Protein AF-A0A950AHF3-F1 (afdb_monomer_lite)

Structure (mmCIF, N/CA/C/O backbone):
data_AF-A0A950AHF3-F1
#
_entry.id   AF-A0A950AHF3-F1
#
loop_
_atom_site.group_PDB
_atom_site.id
_atom_site.type_symbol
_atom_site.label_atom_id
_atom_site.label_alt_id
_atom_site.label_comp_id
_atom_site.label_asym_id
_atom_site.label_entity_id
_atom_site.label_seq_id
_atom_site.pdbx_PDB_ins_code
_atom_site.Cartn_x
_atom_site.Cartn_y
_atom_site.Cartn_z
_atom_site.occupancy
_atom_site.B_iso_or_equiv
_atom_site.auth_seq_id
_atom_site.auth_comp_id
_atom_site.auth_asym_id
_atom_site.auth_atom_id
_atom_site.pdbx_PDB_model_num
ATOM 1 N N . MET A 1 1 ? 13.640 23.493 -21.625 1.00 51.91 1 MET A N 1
ATOM 2 C CA . MET A 1 1 ? 12.820 23.311 -20.401 1.00 51.91 1 MET A CA 1
ATOM 3 C C . MET A 1 1 ? 13.607 23.831 -19.207 1.00 51.91 1 MET A C 1
ATOM 5 O O . MET A 1 1 ? 14.770 23.481 -19.079 1.00 51.91 1 MET A O 1
ATOM 9 N N . ASN A 1 2 ? 13.018 24.712 -18.395 1.00 70.06 2 ASN A N 1
ATOM 10 C CA . ASN A 1 2 ? 13.701 25.372 -17.277 1.00 70.06 2 ASN A CA 1
ATOM 11 C C . ASN A 1 2 ? 13.871 24.390 -16.095 1.00 70.06 2 ASN A C 1
ATOM 13 O O . ASN A 1 2 ? 12.894 23.778 -15.665 1.00 70.06 2 ASN A O 1
ATOM 17 N N . SER A 1 3 ? 15.096 24.229 -15.580 1.00 74.00 3 SER A N 1
ATOM 18 C CA . SER A 1 3 ? 15.448 23.273 -14.507 1.00 74.00 3 SER A CA 1
ATOM 19 C C . SER A 1 3 ? 14.615 23.477 -13.232 1.00 74.00 3 SER A C 1
ATOM 21 O O . SER A 1 3 ? 14.229 22.518 -12.565 1.00 74.00 3 SER A O 1
ATOM 23 N N . GLN A 1 4 ? 14.234 24.724 -12.943 1.00 72.25 4 GLN A N 1
ATOM 24 C CA . GLN A 1 4 ? 13.364 25.052 -11.812 1.00 72.25 4 GLN A CA 1
ATOM 25 C C . GLN A 1 4 ? 11.935 24.517 -11.988 1.00 72.25 4 GLN A C 1
ATOM 27 O O . GLN A 1 4 ? 11.356 23.978 -11.051 1.00 72.25 4 GLN A O 1
ATOM 32 N N . SER A 1 5 ? 11.376 24.582 -13.201 1.00 73.31 5 SER A N 1
ATOM 33 C CA . SER A 1 5 ? 10.033 24.060 -13.490 1.00 73.31 5 SER A CA 1
ATOM 34 C C . SER A 1 5 ? 9.951 22.540 -13.317 1.00 73.31 5 SER A C 1
ATOM 36 O O . SER A 1 5 ? 8.931 22.032 -12.857 1.00 73.31 5 SER A O 1
ATOM 38 N N . LEU A 1 6 ? 11.031 21.814 -13.634 1.00 76.06 6 LEU A N 1
ATOM 39 C CA . LEU A 1 6 ? 11.118 20.367 -13.407 1.00 76.06 6 LEU A CA 1
ATOM 40 C C . LEU A 1 6 ? 11.146 20.029 -11.912 1.00 76.06 6 LEU A C 1
ATOM 42 O O . LEU A 1 6 ? 10.383 19.167 -11.479 1.00 76.06 6 LEU A O 1
ATOM 46 N N . LYS A 1 7 ? 11.937 20.762 -11.117 1.00 71.81 7 LYS A N 1
ATOM 47 C CA . LYS A 1 7 ? 11.992 20.593 -9.656 1.00 71.81 7 LYS A CA 1
ATOM 48 C C . LYS A 1 7 ? 10.647 20.867 -8.985 1.00 71.81 7 LYS A C 1
ATOM 50 O O . LYS A 1 7 ? 10.231 20.100 -8.121 1.00 71.81 7 LYS A O 1
ATOM 55 N N . TYR A 1 8 ? 9.923 21.906 -9.407 1.00 75.06 8 TYR A N 1
ATOM 56 C CA . TYR A 1 8 ? 8.577 22.171 -8.888 1.00 75.06 8 TYR A CA 1
ATOM 57 C C . TYR A 1 8 ? 7.580 21.065 -9.259 1.00 75.06 8 TYR A C 1
ATOM 59 O O . TYR A 1 8 ? 6.799 20.635 -8.413 1.00 75.06 8 TYR A O 1
ATOM 67 N N . ALA A 1 9 ? 7.637 20.548 -10.490 1.00 73.62 9 ALA A N 1
ATOM 68 C CA . ALA A 1 9 ? 6.789 19.435 -10.914 1.00 73.62 9 ALA A CA 1
ATOM 69 C C . ALA A 1 9 ? 7.119 18.120 -10.181 1.00 73.62 9 ALA A C 1
ATOM 71 O O . ALA A 1 9 ? 6.230 17.312 -9.919 1.00 73.62 9 ALA A O 1
ATOM 72 N N . GLU A 1 10 ? 8.388 17.866 -9.853 1.00 66.94 10 GLU A N 1
ATOM 73 C CA . GLU A 1 10 ? 8.799 16.762 -8.972 1.00 66.94 10 GLU A CA 1
ATOM 74 C C . GLU A 1 10 ? 8.261 16.939 -7.557 1.00 66.94 10 GLU A C 1
ATOM 76 O O . GLU A 1 10 ? 7.626 16.027 -7.030 1.00 66.94 10 GLU A O 1
ATOM 81 N N . TYR A 1 11 ? 8.444 18.125 -6.980 1.00 71.12 11 TYR A N 1
ATOM 82 C CA . TYR A 1 11 ? 7.962 18.444 -5.644 1.00 71.12 11 TYR A CA 1
ATOM 83 C C . TYR A 1 11 ? 6.445 18.236 -5.525 1.00 71.12 11 TYR A C 1
ATOM 85 O O . TYR A 1 11 ? 5.998 17.489 -4.658 1.00 71.12 11 TYR A O 1
ATOM 93 N N . TRP A 1 12 ? 5.649 18.788 -6.447 1.00 63.78 12 TRP A N 1
ATOM 94 C CA . TRP A 1 12 ? 4.192 18.609 -6.434 1.00 63.78 12 TRP A CA 1
ATOM 95 C C . TRP A 1 12 ? 3.761 17.154 -6.609 1.00 63.78 12 TRP A C 1
ATOM 97 O O . TRP A 1 12 ? 2.830 16.710 -5.937 1.00 63.78 12 TRP A O 1
ATOM 107 N N . ARG A 1 13 ? 4.436 16.387 -7.476 1.00 68.56 13 ARG A N 1
ATOM 108 C CA . ARG A 1 13 ? 4.157 14.951 -7.632 1.00 68.56 13 ARG A CA 1
ATOM 109 C C . ARG A 1 13 ? 4.410 14.187 -6.337 1.00 68.56 13 ARG A C 1
ATOM 111 O O . ARG A 1 13 ? 3.581 13.360 -5.965 1.00 68.56 13 ARG A O 1
ATOM 118 N N . ASN A 1 14 ? 5.505 14.488 -5.646 1.00 68.31 14 ASN A N 1
ATOM 119 C CA . ASN A 1 14 ? 5.825 13.858 -4.369 1.00 68.31 14 ASN A CA 1
ATOM 120 C C . ASN A 1 14 ? 4.798 14.233 -3.296 1.00 68.31 14 ASN A C 1
ATOM 122 O O . ASN A 1 14 ? 4.245 13.335 -2.670 1.00 68.31 14 ASN A O 1
ATOM 126 N N . SER A 1 15 ? 4.434 15.513 -3.172 1.00 61.06 15 SER A N 1
ATOM 127 C CA . SER A 1 15 ? 3.403 15.958 -2.223 1.00 61.06 15 SER A CA 1
ATOM 128 C C . SER A 1 15 ? 2.034 15.318 -2.481 1.00 61.06 15 SER A C 1
ATOM 130 O O . SER A 1 15 ? 1.352 14.914 -1.539 1.00 61.06 15 SER A O 1
ATOM 132 N N . LEU A 1 16 ? 1.628 15.171 -3.748 1.00 62.16 16 LEU A N 1
ATOM 133 C CA . LEU A 1 16 ? 0.394 14.463 -4.110 1.00 62.16 16 LEU A CA 1
ATOM 134 C C . LEU A 1 16 ? 0.469 12.973 -3.765 1.00 62.16 16 LEU A C 1
ATOM 136 O O . LEU A 1 16 ? -0.495 12.414 -3.241 1.00 62.16 16 LEU A O 1
ATOM 140 N N . ALA A 1 17 ? 1.606 12.329 -4.035 1.00 65.56 17 ALA A N 1
ATOM 141 C CA . ALA A 1 17 ? 1.819 10.933 -3.676 1.00 65.56 17 ALA A CA 1
ATOM 142 C C . ALA A 1 17 ? 1.781 10.736 -2.153 1.00 65.56 17 ALA A C 1
ATOM 144 O O . ALA A 1 17 ? 1.138 9.802 -1.684 1.00 65.56 17 ALA A O 1
ATOM 145 N N . ASP A 1 18 ? 2.406 11.629 -1.385 1.00 71.06 18 ASP A N 1
ATOM 146 C CA . ASP A 1 18 ? 2.410 11.596 0.080 1.00 71.06 18 ASP A CA 1
ATOM 147 C C . ASP A 1 18 ? 1.002 11.798 0.655 1.00 71.06 18 ASP A C 1
ATOM 149 O O . ASP A 1 18 ? 0.570 11.044 1.527 1.00 71.06 18 ASP A O 1
ATOM 153 N N . SER A 1 19 ? 0.229 12.740 0.104 1.00 75.31 19 SER A N 1
ATOM 154 C CA . SER A 1 19 ? -1.177 12.928 0.481 1.00 75.31 19 SER A CA 1
ATOM 155 C C . SER A 1 19 ? -2.020 11.681 0.190 1.00 75.31 19 SER A C 1
ATOM 157 O O . SER A 1 19 ? -2.819 11.252 1.024 1.00 75.31 19 SER A O 1
ATOM 159 N N . ALA A 1 20 ? -1.808 11.041 -0.964 1.00 79.06 20 ALA A N 1
ATOM 160 C CA . ALA A 1 20 ? -2.525 9.827 -1.331 1.00 79.06 20 ALA A CA 1
ATOM 161 C C . ALA A 1 20 ? -2.147 8.617 -0.457 1.00 79.06 20 ALA A C 1
ATOM 163 O O . ALA A 1 20 ? -2.997 7.755 -0.231 1.00 79.06 20 ALA A O 1
ATOM 164 N N . LEU A 1 21 ? -0.910 8.538 0.041 1.00 84.19 21 LEU A N 1
ATOM 165 C CA . LEU A 1 21 ? -0.471 7.502 0.983 1.00 84.19 21 LEU A CA 1
ATOM 166 C C . LEU A 1 21 ? -1.154 7.632 2.354 1.00 84.19 21 LEU A C 1
ATOM 168 O O . LEU A 1 21 ? -1.431 6.621 2.993 1.00 84.19 21 LEU A O 1
ATOM 172 N N . GLY A 1 22 ? -1.475 8.856 2.781 1.00 85.31 22 GLY A N 1
ATOM 173 C CA . GLY A 1 22 ? -2.137 9.121 4.061 1.00 85.31 22 GLY A CA 1
ATOM 174 C C . GLY A 1 22 ? -3.635 8.799 4.107 1.00 85.31 22 GLY A C 1
ATOM 175 O O . GLY A 1 22 ? -4.200 8.822 5.198 1.00 85.31 22 GLY A O 1
ATOM 176 N N . LYS A 1 23 ? -4.263 8.502 2.959 1.00 89.75 23 LYS A N 1
ATOM 177 C CA . LYS A 1 23 ? -5.710 8.269 2.823 1.00 89.75 23 LYS A CA 1
ATOM 178 C C . LYS A 1 23 ? -6.061 6.779 2.792 1.00 89.75 23 LYS A C 1
ATOM 180 O O . LYS A 1 23 ? -5.663 6.058 1.870 1.00 89.75 23 LYS A O 1
ATOM 185 N N . GLY A 1 24 ? -6.883 6.360 3.747 1.00 90.31 24 GLY A N 1
ATOM 186 C CA . GLY A 1 24 ? -7.356 4.996 3.963 1.00 90.31 24 GLY A CA 1
ATOM 187 C C . GLY A 1 24 ? -8.859 4.840 3.762 1.00 90.31 24 GLY A C 1
ATOM 188 O O . GLY A 1 24 ? -9.326 3.722 3.542 1.00 90.31 24 GLY A O 1
ATOM 189 N N . LEU A 1 25 ? -9.625 5.933 3.773 1.00 90.75 25 LEU A N 1
ATOM 190 C CA . LEU A 1 25 ? -11.072 5.911 3.552 1.00 90.75 25 LEU A CA 1
ATOM 191 C C . LEU A 1 25 ? -11.437 6.235 2.102 1.00 90.75 25 LEU A C 1
ATOM 193 O O . LEU A 1 25 ? -11.061 7.278 1.568 1.00 90.75 25 LEU A O 1
ATOM 197 N N . PHE A 1 26 ? -12.226 5.367 1.461 1.00 88.38 26 PHE A N 1
ATOM 198 C CA . PHE A 1 26 ? -12.583 5.510 0.047 1.00 88.38 26 PHE A CA 1
ATOM 199 C C . PHE A 1 26 ? -14.087 5.401 -0.212 1.00 88.38 26 PHE A C 1
ATOM 201 O O . PHE A 1 26 ? -14.820 4.630 0.420 1.00 88.38 26 PHE A O 1
ATOM 208 N N . ARG A 1 27 ? -14.552 6.154 -1.215 1.00 84.50 27 ARG A N 1
ATOM 209 C CA . ARG A 1 27 ? -15.868 5.964 -1.839 1.00 84.50 27 ARG A CA 1
ATOM 210 C C . ARG A 1 27 ? -15.754 4.945 -2.977 1.00 84.50 27 ARG A C 1
ATOM 212 O O . ARG A 1 27 ? -14.673 4.721 -3.508 1.00 84.50 27 ARG A O 1
ATOM 219 N N . ARG A 1 28 ? -16.876 4.342 -3.398 1.00 79.94 28 ARG A N 1
ATOM 220 C CA . ARG A 1 28 ? -16.877 3.368 -4.514 1.00 79.94 28 ARG A CA 1
ATOM 221 C C . ARG A 1 28 ? -16.258 3.955 -5.788 1.00 79.94 28 ARG A C 1
ATOM 223 O O . ARG A 1 28 ? -15.306 3.369 -6.300 1.00 79.94 28 ARG A O 1
ATOM 230 N N . GLN A 1 29 ? -16.706 5.150 -6.172 1.00 81.44 29 GLN A N 1
ATOM 231 C CA . GLN A 1 29 ? -16.205 5.913 -7.321 1.00 81.44 29 GLN A CA 1
ATOM 232 C C . GLN A 1 29 ? -14.685 6.154 -7.294 1.00 81.44 29 GLN A C 1
ATOM 234 O O . GLN A 1 29 ? -14.056 6.192 -8.344 1.00 81.44 29 GLN A O 1
ATOM 239 N N . ASP A 1 30 ? -14.076 6.249 -6.104 1.00 80.69 30 ASP A N 1
ATOM 240 C CA . ASP A 1 30 ? -12.632 6.480 -5.963 1.00 80.69 30 ASP A CA 1
ATOM 241 C C . ASP A 1 30 ? -11.813 5.229 -6.350 1.00 80.69 30 ASP A C 1
ATOM 243 O O . ASP A 1 30 ? -10.604 5.316 -6.543 1.00 80.69 30 ASP A O 1
ATOM 247 N N . THR A 1 31 ? -12.451 4.051 -6.431 1.00 80.19 31 THR A N 1
ATOM 248 C CA . THR A 1 31 ? -11.765 2.751 -6.567 1.00 80.19 31 THR A CA 1
ATOM 249 C C . THR A 1 31 ? -12.057 2.007 -7.864 1.00 80.19 31 THR A C 1
ATOM 251 O O . THR A 1 31 ? -11.301 1.107 -8.212 1.00 80.19 31 THR A O 1
ATOM 254 N N . GLU A 1 32 ? -13.129 2.339 -8.585 1.00 76.50 32 GLU A N 1
ATOM 255 C CA . GLU A 1 32 ? -13.643 1.511 -9.690 1.00 76.50 32 GLU A CA 1
ATOM 256 C C . GLU A 1 32 ? -12.613 1.253 -10.794 1.00 76.50 32 GLU A C 1
ATOM 258 O O . GLU A 1 32 ? -12.436 0.112 -11.209 1.00 76.50 32 GLU A O 1
ATOM 263 N N . ARG A 1 33 ? -11.864 2.283 -11.201 1.00 75.62 33 ARG A N 1
ATOM 264 C CA . ARG A 1 33 ? -10.837 2.175 -12.254 1.00 75.62 33 ARG A CA 1
ATOM 265 C C . ARG A 1 33 ? -9.494 1.620 -11.769 1.00 75.62 33 ARG A C 1
ATOM 267 O O . ARG A 1 33 ? -8.612 1.365 -12.581 1.00 75.62 33 ARG A O 1
ATOM 274 N N . LEU A 1 34 ? -9.324 1.461 -10.456 1.00 78.50 34 LEU A N 1
ATOM 275 C CA . LEU A 1 34 ? -8.049 1.105 -9.820 1.00 78.50 34 LEU A CA 1
ATOM 276 C C . LEU A 1 34 ? -8.035 -0.328 -9.271 1.00 78.50 34 LEU A C 1
ATOM 278 O O . LEU A 1 34 ? -7.005 -0.795 -8.786 1.00 78.50 34 LEU A O 1
ATOM 282 N N . ARG A 1 35 ? -9.168 -1.036 -9.333 1.00 86.06 35 ARG A N 1
ATOM 283 C CA . ARG A 1 35 ? -9.264 -2.427 -8.884 1.00 86.06 35 ARG A CA 1
ATOM 284 C C . ARG A 1 35 ? -8.486 -3.342 -9.815 1.00 86.06 35 ARG A C 1
ATOM 286 O O . ARG A 1 35 ? -8.637 -3.285 -11.034 1.00 86.06 35 ARG A O 1
ATOM 293 N N . ARG A 1 36 ? -7.695 -4.225 -9.212 1.00 90.38 36 ARG A N 1
ATOM 294 C CA . ARG A 1 36 ? -6.995 -5.308 -9.900 1.00 90.38 36 ARG A CA 1
ATOM 295 C C . ARG A 1 36 ? -7.495 -6.660 -9.392 1.00 90.38 36 ARG A C 1
ATOM 297 O O . ARG A 1 36 ? -7.911 -6.740 -8.232 1.00 90.38 36 ARG A O 1
ATOM 304 N N . PRO A 1 37 ? -7.453 -7.712 -10.226 1.00 90.06 37 PRO A N 1
ATOM 305 C CA . PRO A 1 37 ? -7.665 -9.080 -9.772 1.00 90.06 37 PRO A CA 1
ATOM 306 C C . PRO A 1 37 ? -6.749 -9.431 -8.595 1.00 90.06 37 PRO A C 1
ATOM 308 O O . PRO A 1 37 ? -5.578 -9.046 -8.567 1.00 90.06 37 PRO A O 1
ATOM 311 N N . LEU A 1 38 ? -7.272 -10.202 -7.639 1.00 87.69 38 LEU A N 1
ATOM 312 C CA . LEU A 1 38 ? -6.511 -10.634 -6.464 1.00 87.69 38 LEU A CA 1
ATOM 313 C C . LEU A 1 38 ? -5.253 -11.421 -6.853 1.00 87.69 38 LEU A C 1
ATOM 315 O O . LEU A 1 38 ? -4.231 -11.314 -6.183 1.00 87.69 38 LEU A O 1
ATOM 319 N N . GLU A 1 39 ? -5.306 -12.179 -7.944 1.00 91.56 39 GLU A N 1
ATOM 320 C CA . GLU A 1 39 ? -4.184 -12.971 -8.456 1.00 91.56 39 GLU A CA 1
ATOM 321 C C . GLU A 1 39 ? -2.984 -12.102 -8.855 1.00 91.56 39 GLU A C 1
ATOM 323 O O . GLU A 1 39 ? -1.845 -12.452 -8.545 1.00 91.56 39 GLU A O 1
ATOM 328 N N . GLU A 1 40 ? -3.224 -10.939 -9.472 1.00 93.25 40 GLU A N 1
ATOM 329 C CA . GLU A 1 40 ? -2.164 -9.993 -9.847 1.00 93.25 40 GLU A CA 1
ATOM 330 C C . GLU A 1 40 ? -1.461 -9.437 -8.608 1.00 93.25 40 GLU A C 1
ATOM 332 O O . GLU A 1 40 ? -0.232 -9.397 -8.540 1.00 93.25 40 GLU A O 1
ATOM 337 N N . LEU A 1 41 ? -2.241 -9.077 -7.585 1.00 90.56 41 LEU A N 1
ATOM 338 C CA . LEU A 1 41 ? -1.716 -8.611 -6.299 1.00 90.56 41 LEU A CA 1
ATOM 339 C C . LEU A 1 41 ? -1.069 -9.744 -5.492 1.00 90.56 41 LEU A C 1
ATOM 341 O O . LEU A 1 41 ? -0.125 -9.515 -4.746 1.00 90.56 41 LEU A O 1
ATOM 345 N N . THR A 1 42 ? -1.531 -10.981 -5.649 1.00 91.38 42 THR A N 1
ATOM 346 C CA . THR A 1 42 ? -0.946 -12.163 -4.999 1.00 91.38 42 THR A CA 1
ATOM 347 C C . THR A 1 42 ? 0.434 -12.462 -5.571 1.00 91.38 42 THR A C 1
ATOM 349 O O . THR A 1 42 ? 1.351 -12.756 -4.811 1.00 91.38 42 THR A O 1
ATOM 352 N N . ARG A 1 43 ? 0.596 -12.334 -6.892 1.00 91.88 43 ARG A N 1
ATOM 353 C CA . ARG A 1 43 ? 1.857 -12.591 -7.606 1.00 91.88 43 ARG A CA 1
ATOM 354 C C . ARG A 1 43 ? 2.786 -11.378 -7.680 1.00 91.88 43 ARG A C 1
ATOM 356 O O . ARG A 1 43 ? 3.939 -11.532 -8.059 1.00 91.88 43 ARG A O 1
ATOM 363 N N . GLY A 1 44 ? 2.289 -10.178 -7.382 1.00 92.06 44 GLY A N 1
ATOM 364 C CA . GLY A 1 44 ? 3.059 -8.942 -7.532 1.00 92.06 44 GLY A CA 1
ATOM 365 C C . GLY A 1 44 ? 3.326 -8.594 -8.989 1.00 92.06 44 GLY A C 1
ATOM 366 O O . GLY A 1 44 ? 4.345 -7.978 -9.298 1.00 92.06 44 GLY A O 1
ATOM 367 N N . ARG A 1 45 ? 2.437 -9.022 -9.890 1.00 93.38 45 ARG A N 1
ATOM 368 C CA . ARG A 1 45 ? 2.583 -8.838 -11.331 1.00 93.38 45 ARG A CA 1
ATOM 369 C C . ARG A 1 45 ? 1.252 -8.455 -11.959 1.00 93.38 45 ARG A C 1
ATOM 371 O O . ARG A 1 45 ? 0.284 -9.204 -11.867 1.00 93.38 45 ARG A O 1
ATOM 378 N N . LEU A 1 46 ? 1.224 -7.294 -12.601 1.00 94.06 46 LEU A N 1
ATOM 379 C CA . LEU A 1 46 ? 0.052 -6.750 -13.280 1.00 94.06 46 LEU A CA 1
ATOM 380 C C . LEU A 1 46 ? -0.104 -7.349 -14.682 1.00 94.06 46 LEU A C 1
ATOM 382 O O . LEU A 1 46 ? 0.882 -7.697 -15.334 1.00 94.06 46 LEU A O 1
ATOM 386 N N . ALA A 1 47 ? -1.345 -7.437 -15.164 1.00 94.69 47 ALA A N 1
ATOM 387 C CA . ALA A 1 47 ? -1.615 -7.882 -16.529 1.00 94.69 47 ALA A CA 1
ATOM 388 C C . ALA A 1 47 ? -1.035 -6.907 -17.566 1.00 94.69 47 ALA A C 1
ATOM 390 O O . ALA A 1 47 ? -1.156 -5.687 -17.424 1.00 94.69 47 ALA A O 1
ATOM 391 N N . GLN A 1 48 ? -0.479 -7.445 -18.657 1.00 93.94 48 GLN A N 1
ATOM 392 C CA . GLN A 1 48 ? 0.201 -6.640 -19.676 1.00 93.94 48 GLN A CA 1
ATOM 393 C C . GLN A 1 48 ? -0.713 -5.583 -20.314 1.00 93.94 48 GLN A C 1
ATOM 395 O O . GLN A 1 48 ? -0.255 -4.490 -20.619 1.00 93.94 48 GLN A O 1
ATOM 400 N N . SER A 1 49 ? -2.012 -5.861 -20.460 1.00 93.50 49 SER A N 1
ATOM 401 C CA . SER A 1 49 ? -2.986 -4.884 -20.968 1.00 93.50 49 SER A CA 1
ATOM 402 C C . SER A 1 49 ? -3.067 -3.625 -20.099 1.00 93.50 49 SER A C 1
ATOM 404 O O . SER A 1 49 ? -3.131 -2.519 -20.624 1.00 93.50 49 SER A O 1
ATOM 406 N N . PHE A 1 50 ? -3.005 -3.776 -18.774 1.00 93.31 50 PHE A N 1
ATOM 407 C CA . PHE A 1 50 ? -2.989 -2.649 -17.844 1.00 93.31 50 PHE A CA 1
ATOM 408 C C . PHE A 1 50 ? -1.639 -1.932 -17.854 1.00 93.31 50 PHE A C 1
ATOM 410 O O . PHE A 1 50 ? -1.590 -0.706 -17.872 1.00 93.31 50 PHE A O 1
ATOM 417 N N . VAL A 1 51 ? -0.543 -2.697 -17.888 1.00 93.81 51 VAL A N 1
ATOM 418 C CA . VAL A 1 51 ? 0.817 -2.148 -17.960 1.00 93.81 51 VAL A CA 1
ATOM 419 C C . VAL A 1 51 ? 0.986 -1.304 -19.220 1.00 93.81 51 VAL A C 1
ATOM 421 O O . VAL A 1 51 ? 1.473 -0.185 -19.132 1.00 93.81 51 VAL A O 1
ATOM 424 N N . ASN A 1 52 ? 0.507 -1.770 -20.372 1.00 93.69 52 ASN A N 1
ATOM 425 C CA . ASN A 1 52 ? 0.570 -1.009 -21.619 1.00 93.69 52 ASN A CA 1
ATOM 426 C C . ASN A 1 52 ? -0.095 0.370 -21.480 1.00 93.69 52 ASN A C 1
ATOM 428 O O . ASN A 1 52 ? 0.510 1.359 -21.878 1.00 93.69 52 ASN A O 1
ATOM 432 N N . GLY A 1 53 ? -1.260 0.455 -20.826 1.00 92.94 53 GLY A N 1
ATOM 433 C CA . GLY A 1 53 ? -1.922 1.735 -20.545 1.00 92.94 53 GLY A CA 1
ATOM 434 C C . GLY A 1 53 ? -1.140 2.647 -19.588 1.00 92.94 53 GLY A C 1
ATOM 435 O O . GLY A 1 53 ? -1.179 3.864 -19.722 1.00 92.94 53 GLY A O 1
ATOM 436 N N . LEU A 1 54 ? -0.363 2.092 -18.649 1.00 91.12 54 LEU A N 1
ATOM 437 C CA . LEU A 1 54 ? 0.521 2.897 -17.791 1.00 91.12 54 LEU A CA 1
ATOM 438 C C . LEU A 1 54 ? 1.696 3.530 -18.563 1.00 91.12 54 LEU A C 1
ATOM 440 O O . LEU A 1 54 ? 2.219 4.568 -18.146 1.00 91.12 54 LEU A O 1
ATOM 444 N N . PHE A 1 55 ? 2.126 2.898 -19.660 1.00 93.56 55 PHE A N 1
ATOM 445 C CA . PHE A 1 55 ? 3.297 3.290 -20.450 1.00 93.56 55 PHE A CA 1
ATOM 446 C C . PHE A 1 55 ? 2.962 3.921 -21.813 1.00 93.56 55 PHE A C 1
ATOM 448 O O . PHE A 1 55 ? 3.898 4.291 -22.521 1.00 93.56 55 PHE A O 1
ATOM 455 N N . GLU A 1 56 ? 1.682 4.061 -22.172 1.00 92.50 56 GLU A N 1
ATOM 456 C CA . GLU A 1 56 ? 1.208 4.470 -23.507 1.00 92.50 56 GLU A CA 1
ATOM 457 C C . GLU A 1 56 ? 1.878 5.760 -24.015 1.00 92.50 56 GLU A C 1
ATOM 459 O O . GLU A 1 56 ? 2.471 5.763 -25.091 1.00 92.50 56 GLU A O 1
ATOM 464 N N . ASP A 1 57 ? 1.937 6.798 -23.176 1.00 91.62 57 ASP A N 1
ATOM 465 C CA . ASP A 1 57 ? 2.561 8.092 -23.502 1.00 91.62 57 ASP A CA 1
ATOM 466 C C . ASP A 1 57 ? 3.954 8.278 -22.872 1.00 91.62 57 ASP A C 1
ATOM 468 O O . ASP A 1 57 ? 4.395 9.401 -22.596 1.00 91.62 57 ASP A O 1
ATOM 472 N N . LYS A 1 58 ? 4.651 7.184 -22.536 1.00 89.62 58 LYS A N 1
ATOM 473 C CA . LYS A 1 58 ? 5.953 7.239 -21.849 1.00 89.62 58 LYS A CA 1
ATOM 474 C C . LYS A 1 58 ? 7.112 6.883 -22.786 1.00 89.62 58 LYS A C 1
ATOM 476 O O . LYS A 1 58 ? 7.013 5.919 -23.548 1.00 89.62 58 LYS A O 1
ATOM 481 N N . PRO A 1 59 ? 8.264 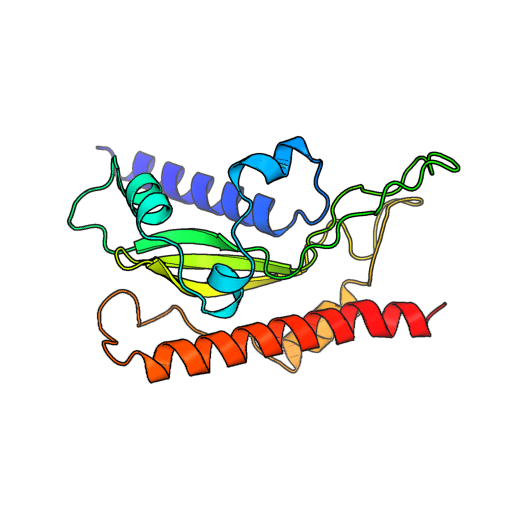7.582 -22.688 1.00 89.44 59 PRO A N 1
ATOM 482 C CA . PRO A 1 59 ? 9.455 7.241 -23.462 1.00 89.44 59 PRO A CA 1
ATOM 483 C C . PRO A 1 59 ? 9.854 5.772 -23.294 1.00 89.44 59 PRO A C 1
ATOM 485 O O . PRO A 1 59 ? 9.755 5.215 -22.198 1.00 89.44 59 PRO A O 1
ATOM 488 N N . LYS A 1 60 ? 10.368 5.149 -24.362 1.00 86.56 60 LYS A N 1
ATOM 489 C CA . LYS A 1 60 ? 10.874 3.763 -24.317 1.00 86.56 60 LYS A CA 1
ATOM 490 C C . LYS A 1 60 ? 12.009 3.571 -23.304 1.00 86.56 60 LYS A C 1
ATOM 492 O O . LYS A 1 60 ? 12.116 2.493 -22.736 1.00 86.56 60 LYS A O 1
ATOM 497 N N . SER A 1 61 ? 12.785 4.624 -23.045 1.00 85.75 61 SER A N 1
ATOM 498 C CA . SER A 1 61 ? 13.835 4.667 -22.020 1.00 85.75 61 SER A CA 1
ATOM 499 C C . SER A 1 61 ? 13.308 4.684 -20.581 1.00 85.75 61 SER A C 1
ATOM 501 O O . SER A 1 61 ? 14.077 4.487 -19.648 1.00 85.75 61 SER A O 1
ATOM 503 N N . LEU A 1 62 ? 12.009 4.923 -20.364 1.00 84.75 62 LEU A N 1
ATOM 504 C CA . LEU A 1 62 ? 11.411 4.809 -19.039 1.00 84.75 62 LEU A CA 1
ATOM 505 C C . LEU A 1 62 ? 11.087 3.336 -18.759 1.00 84.75 62 LEU A C 1
ATOM 507 O O . LEU A 1 62 ? 10.165 2.768 -19.354 1.00 84.75 62 LEU A O 1
ATOM 511 N N . HIS A 1 63 ? 11.851 2.727 -17.852 1.00 86.81 63 HIS A N 1
ATOM 512 C CA . HIS A 1 63 ? 11.751 1.301 -17.516 1.00 86.81 63 HIS A CA 1
ATOM 513 C C . HIS A 1 63 ? 10.719 0.994 -16.427 1.00 86.81 63 HIS A C 1
ATOM 515 O O . HIS A 1 63 ? 10.210 -0.127 -16.361 1.00 86.81 63 HIS A O 1
ATOM 521 N N . SER A 1 64 ? 10.371 1.988 -15.607 1.00 89.50 64 SER A N 1
ATOM 522 C CA . SER A 1 64 ? 9.391 1.846 -14.536 1.00 89.50 64 SER A CA 1
ATOM 523 C C . SER A 1 64 ? 8.541 3.102 -14.342 1.00 89.50 64 SER A C 1
ATOM 525 O O . SER A 1 64 ? 8.943 4.217 -14.677 1.00 89.50 64 SER A O 1
ATOM 527 N N . VAL A 1 65 ? 7.344 2.920 -13.790 1.00 89.94 65 VAL A N 1
ATOM 528 C CA . VAL A 1 65 ? 6.450 4.004 -13.368 1.00 89.94 65 VAL A CA 1
ATOM 529 C C . VAL A 1 65 ? 6.090 3.837 -11.901 1.00 89.94 65 VAL A C 1
ATOM 531 O O . VAL A 1 65 ? 5.915 2.722 -11.416 1.00 89.94 65 VAL A O 1
ATOM 534 N N . GLN A 1 66 ? 5.974 4.946 -11.179 1.00 89.50 66 GLN A N 1
ATOM 535 C CA . GLN A 1 66 ? 5.567 4.919 -9.780 1.00 89.50 66 GLN A CA 1
ATOM 536 C C . GLN A 1 66 ? 4.043 4.784 -9.662 1.00 89.50 66 GLN A C 1
ATOM 538 O O . GLN A 1 66 ? 3.294 5.463 -10.363 1.00 89.50 66 GLN A O 1
ATOM 543 N N . VAL A 1 67 ? 3.593 3.937 -8.741 1.00 90.31 67 VAL A N 1
ATOM 544 C CA . VAL A 1 67 ? 2.184 3.698 -8.413 1.00 90.31 67 VAL A CA 1
ATOM 545 C C . VAL A 1 67 ? 1.985 3.644 -6.897 1.00 90.31 67 VAL A C 1
ATOM 547 O O . VAL A 1 67 ? 2.946 3.525 -6.133 1.00 90.31 67 VAL A O 1
ATOM 550 N N . ILE A 1 68 ? 0.726 3.685 -6.458 1.00 91.31 68 ILE A N 1
ATOM 551 C CA . ILE A 1 68 ? 0.347 3.365 -5.078 1.00 91.31 68 ILE A CA 1
ATOM 552 C C . ILE A 1 68 ? -0.480 2.083 -5.082 1.00 91.31 68 ILE A C 1
ATOM 554 O O . ILE A 1 68 ? -1.569 2.034 -5.654 1.00 91.31 68 ILE A O 1
ATOM 558 N N . VAL A 1 69 ? 0.027 1.061 -4.404 1.00 91.38 69 VAL A N 1
ATOM 559 C CA . VAL A 1 69 ? -0.622 -0.232 -4.192 1.00 91.38 69 VAL A CA 1
ATOM 560 C C . VAL A 1 69 ? -1.312 -0.231 -2.834 1.00 91.38 69 VAL A C 1
ATOM 562 O O . VAL A 1 69 ? -0.756 0.237 -1.844 1.00 91.38 69 VAL A O 1
ATOM 565 N N . ARG A 1 70 ? -2.529 -0.772 -2.778 1.00 92.38 70 ARG A N 1
ATOM 566 C CA . ARG A 1 70 ? -3.287 -0.981 -1.538 1.00 92.38 70 ARG A CA 1
ATOM 567 C C . ARG A 1 70 ? -3.552 -2.476 -1.377 1.00 92.38 70 ARG A C 1
ATOM 569 O O . ARG A 1 70 ? -4.539 -2.964 -1.923 1.00 92.38 70 ARG A O 1
ATOM 576 N N . PRO A 1 71 ? -2.654 -3.225 -0.711 1.00 89.50 71 PRO A N 1
ATOM 577 C CA . PRO A 1 71 ? -2.691 -4.689 -0.710 1.00 89.50 71 PRO A CA 1
ATOM 578 C C . PRO A 1 71 ? -3.830 -5.268 0.137 1.00 89.50 71 PRO A C 1
ATOM 580 O O . PRO A 1 71 ? -4.208 -6.423 -0.049 1.00 89.50 71 PRO A O 1
ATOM 583 N N . LYS A 1 72 ? -4.378 -4.484 1.071 1.00 89.06 72 LYS A N 1
ATOM 584 C CA . LYS A 1 72 ? -5.485 -4.883 1.941 1.00 89.06 72 LYS A CA 1
ATOM 585 C C . LYS A 1 72 ? -6.605 -3.865 1.803 1.00 89.06 72 LYS A C 1
ATOM 587 O O . LYS A 1 72 ? -6.428 -2.693 2.127 1.00 89.06 72 LYS A O 1
ATOM 592 N N . VAL A 1 73 ? -7.744 -4.326 1.297 1.00 89.38 73 VAL A N 1
ATOM 593 C CA . VAL A 1 73 ? -8.945 -3.515 1.100 1.00 89.38 73 VAL A CA 1
ATOM 594 C C . VAL A 1 73 ? -10.122 -4.261 1.709 1.00 89.38 73 VAL A C 1
ATOM 596 O O . VAL A 1 73 ? -10.431 -5.375 1.294 1.00 89.38 73 VAL A O 1
ATOM 599 N N . ALA A 1 74 ? -10.780 -3.641 2.680 1.00 86.56 74 ALA A N 1
ATOM 600 C CA . ALA A 1 74 ? -12.037 -4.110 3.235 1.00 86.56 74 ALA A CA 1
ATOM 601 C C . ALA A 1 74 ? -13.185 -3.328 2.594 1.00 86.56 74 ALA A C 1
ATOM 603 O O . ALA A 1 74 ? -13.173 -2.095 2.546 1.00 86.56 74 ALA A O 1
ATOM 604 N N . VAL A 1 75 ? -14.188 -4.047 2.095 1.00 85.69 75 VAL A N 1
ATOM 605 C CA . VAL A 1 75 ? -15.416 -3.458 1.555 1.00 85.69 75 VAL A CA 1
ATOM 606 C C . VAL A 1 75 ? -16.558 -3.869 2.461 1.00 85.69 75 VAL A C 1
ATOM 608 O O . VAL A 1 75 ? -16.748 -5.054 2.724 1.00 85.69 75 VAL A O 1
ATOM 611 N N . ARG A 1 76 ? -17.334 -2.895 2.929 1.00 79.62 76 ARG A N 1
ATOM 612 C CA . ARG A 1 76 ? -18.512 -3.185 3.741 1.00 79.62 76 ARG A CA 1
ATOM 613 C C . ARG A 1 76 ? -19.558 -3.901 2.885 1.00 79.62 76 ARG A C 1
ATOM 615 O O . ARG A 1 76 ? -20.001 -3.349 1.871 1.00 79.62 76 ARG A O 1
ATOM 622 N N . ALA A 1 77 ? -19.970 -5.092 3.314 1.00 70.75 77 ALA A N 1
ATOM 623 C CA . ALA A 1 77 ? -21.157 -5.748 2.785 1.00 70.75 77 ALA A CA 1
ATOM 624 C C . ALA A 1 77 ? -22.374 -4.870 3.111 1.00 70.75 77 ALA A C 1
ATOM 626 O O . ALA A 1 77 ? -22.572 -4.459 4.253 1.00 70.75 77 ALA A O 1
ATOM 627 N N . VAL A 1 78 ? -23.139 -4.488 2.091 1.00 62.75 78 VAL A N 1
ATOM 628 C CA . VAL A 1 78 ? -24.393 -3.760 2.293 1.00 62.75 78 VAL A CA 1
ATOM 629 C C . VAL A 1 78 ? -25.475 -4.821 2.376 1.00 62.75 78 VAL A C 1
ATOM 631 O O . VAL A 1 78 ? -26.005 -5.226 1.348 1.00 62.75 78 VAL A O 1
ATOM 634 N N . GLU A 1 79 ? -25.755 -5.316 3.576 1.00 55.03 79 GLU A N 1
ATOM 635 C CA . GLU A 1 79 ? -26.969 -6.097 3.794 1.00 55.03 79 GLU A CA 1
ATOM 636 C C . GLU A 1 79 ? -28.145 -5.125 3.932 1.00 55.03 79 GLU A C 1
ATOM 638 O O . GLU A 1 79 ? -28.014 -4.051 4.519 1.00 55.03 79 GLU A O 1
ATOM 643 N N . HIS A 1 80 ? -29.283 -5.462 3.324 1.00 52.81 80 HIS A N 1
ATOM 644 C CA . HIS A 1 80 ? -30.463 -4.601 3.154 1.00 52.81 80 HIS A CA 1
ATOM 645 C C . HIS A 1 80 ? -31.150 -4.146 4.462 1.00 52.81 80 HIS A C 1
ATOM 647 O O . HIS A 1 80 ? -32.199 -3.506 4.408 1.00 52.81 80 HIS A O 1
ATOM 653 N N . ALA A 1 81 ? -30.576 -4.430 5.630 1.00 44.34 81 ALA A N 1
ATOM 654 C CA . ALA A 1 81 ? -31.101 -4.044 6.929 1.00 44.34 81 ALA A CA 1
ATOM 655 C C . ALA A 1 81 ? -30.244 -2.924 7.540 1.00 44.34 81 ALA A C 1
ATOM 657 O O . ALA A 1 81 ? -29.068 -3.110 7.831 1.00 44.34 81 ALA A O 1
ATOM 658 N N . ALA A 1 82 ? -30.867 -1.759 7.735 1.00 48.81 82 ALA A N 1
ATOM 659 C CA . ALA A 1 82 ? -30.327 -0.567 8.390 1.00 48.81 82 ALA A CA 1
ATOM 660 C C . ALA A 1 82 ? -29.043 0.015 7.764 1.00 48.81 82 ALA A C 1
ATOM 662 O O . ALA A 1 82 ? -27.912 -0.398 8.011 1.00 48.81 82 ALA A O 1
ATOM 663 N N . GLN A 1 83 ? -29.219 1.090 6.996 1.00 49.75 83 GLN A N 1
ATOM 664 C CA . GLN A 1 83 ? -28.124 1.955 6.578 1.00 49.75 83 GLN A CA 1
ATOM 665 C C . GLN A 1 83 ? -27.457 2.564 7.822 1.00 49.75 83 GLN A C 1
ATOM 667 O O . GLN A 1 83 ? -27.920 3.568 8.354 1.00 49.75 83 GLN A O 1
ATOM 672 N N . VAL A 1 84 ? -26.366 1.955 8.299 1.00 55.44 84 VAL A N 1
ATOM 673 C CA . VAL A 1 84 ? -25.551 2.529 9.378 1.00 55.44 84 VAL A CA 1
ATOM 674 C C . VAL A 1 84 ? -24.861 3.775 8.826 1.00 55.44 84 VAL A C 1
ATOM 676 O O . VAL A 1 84 ? -23.901 3.697 8.045 1.00 55.44 84 VAL A O 1
ATOM 679 N N . TYR A 1 85 ? -25.415 4.936 9.169 1.00 56.94 85 TYR A N 1
ATOM 680 C CA . TYR A 1 85 ? -24.859 6.242 8.841 1.00 56.94 85 TYR A CA 1
ATOM 681 C C . TYR A 1 85 ? -23.499 6.417 9.535 1.00 56.94 85 TYR A C 1
ATOM 683 O O . TYR A 1 85 ? -23.316 6.005 10.675 1.00 56.94 85 TYR A O 1
ATOM 691 N N . GLY A 1 86 ? -22.526 6.998 8.828 1.00 63.12 86 GLY A N 1
ATOM 692 C CA . GLY A 1 86 ? -21.216 7.365 9.391 1.00 63.12 86 GLY A CA 1
ATOM 693 C C . GLY A 1 86 ? -20.074 6.358 9.199 1.00 63.12 86 GLY A C 1
ATOM 694 O O . GLY A 1 86 ? -18.919 6.762 9.256 1.00 63.12 86 GLY A O 1
ATOM 695 N N . LEU A 1 87 ? -20.339 5.082 8.889 1.00 72.50 87 LEU A N 1
ATOM 696 C CA . LEU A 1 87 ? -19.261 4.113 8.630 1.00 72.50 87 LEU A CA 1
ATOM 697 C C . LEU A 1 87 ? -18.774 4.155 7.164 1.00 72.50 87 LEU A C 1
ATOM 699 O O . LEU A 1 87 ? -19.607 4.217 6.247 1.00 72.50 87 LEU A O 1
ATOM 703 N N . PRO A 1 88 ? -17.454 4.063 6.907 1.00 77.31 88 PRO A N 1
ATOM 704 C CA . PRO A 1 88 ? -16.908 4.066 5.553 1.00 77.31 88 PRO A CA 1
ATOM 705 C C . PRO A 1 88 ? -17.315 2.813 4.763 1.00 77.31 88 PRO A C 1
ATOM 707 O O . PRO A 1 88 ? -17.490 1.724 5.309 1.00 77.31 88 PRO A O 1
ATOM 710 N N . LYS A 1 89 ? -17.483 2.970 3.443 1.00 83.62 89 LYS A N 1
ATOM 711 C CA . LYS A 1 89 ? -17.861 1.866 2.537 1.00 83.62 89 LYS A CA 1
ATOM 712 C C . LYS A 1 89 ? -16.664 1.011 2.129 1.00 83.62 89 LYS A C 1
ATOM 714 O O . LYS A 1 89 ? -16.826 -0.185 1.898 1.00 83.62 89 LYS A O 1
ATOM 719 N N . ILE A 1 90 ? -15.501 1.637 1.979 1.00 89.38 90 ILE A N 1
ATOM 720 C CA . ILE A 1 90 ? -14.250 0.987 1.602 1.00 89.38 90 ILE A CA 1
ATOM 721 C C . ILE A 1 90 ? -13.155 1.538 2.505 1.00 89.38 90 ILE A C 1
ATOM 723 O O . ILE A 1 90 ? -13.026 2.756 2.650 1.00 89.38 90 ILE A O 1
ATOM 727 N N . ILE A 1 91 ? -12.377 0.633 3.084 1.00 90.62 91 ILE A N 1
ATOM 728 C CA . ILE A 1 91 ? -11.211 0.944 3.902 1.00 90.62 91 ILE A CA 1
ATOM 729 C C . ILE A 1 91 ? -10.016 0.254 3.252 1.00 90.62 91 ILE A C 1
ATOM 731 O O . ILE A 1 91 ? -10.076 -0.934 2.943 1.00 90.62 91 ILE A O 1
ATOM 735 N N . ALA A 1 92 ? -8.933 0.988 3.044 1.00 92.38 92 ALA A N 1
ATOM 736 C CA . ALA A 1 92 ? -7.672 0.463 2.548 1.00 92.38 92 ALA A CA 1
ATOM 737 C C . ALA A 1 92 ? -6.545 0.903 3.490 1.00 92.38 92 ALA A C 1
ATOM 739 O O . ALA A 1 92 ? -5.930 1.944 3.255 1.00 92.38 92 ALA A O 1
ATOM 740 N N . PRO A 1 93 ? -6.306 0.150 4.579 1.00 91.81 93 PRO A N 1
ATOM 741 C CA . PRO A 1 93 ? -5.433 0.603 5.653 1.00 91.81 93 PRO A CA 1
ATOM 742 C C . PRO A 1 93 ? -3.978 0.762 5.250 1.00 91.81 93 PRO A C 1
ATOM 744 O O . PRO A 1 93 ? -3.310 1.686 5.691 1.00 91.81 93 PRO A O 1
ATOM 747 N N . VAL A 1 94 ? -3.492 -0.160 4.423 1.00 91.88 94 VAL A N 1
ATOM 748 C CA . VAL A 1 94 ? -2.102 -0.197 3.986 1.00 91.88 94 VAL A CA 1
ATOM 749 C C . VAL A 1 94 ? -2.013 0.478 2.626 1.00 91.88 94 VAL A C 1
ATOM 751 O O . VAL A 1 94 ? -2.715 0.084 1.689 1.00 91.88 94 VAL A O 1
ATOM 754 N N . ALA A 1 95 ? -1.116 1.449 2.504 1.00 91.69 95 ALA A N 1
ATOM 755 C CA . ALA A 1 95 ? -0.766 2.073 1.241 1.00 91.69 95 ALA A CA 1
ATOM 756 C C . ALA A 1 95 ? 0.738 1.946 1.010 1.00 91.69 95 ALA A C 1
ATOM 758 O O . ALA A 1 95 ? 1.554 2.246 1.878 1.00 91.69 95 ALA A O 1
ATOM 759 N N . THR A 1 96 ? 1.110 1.509 -0.186 1.00 89.88 96 THR A N 1
ATOM 760 C CA . THR A 1 96 ? 2.501 1.287 -0.555 1.00 89.88 96 THR A CA 1
ATOM 761 C C . THR A 1 96 ? 2.813 2.013 -1.845 1.00 89.88 96 THR A C 1
ATOM 763 O O . THR A 1 96 ? 2.256 1.695 -2.893 1.00 89.88 96 THR A O 1
ATOM 766 N N . ARG A 1 97 ? 3.746 2.958 -1.797 1.00 90.19 97 ARG A N 1
ATOM 767 C CA . ARG A 1 97 ? 4.418 3.444 -2.999 1.00 90.19 97 ARG A CA 1
ATOM 768 C C . ARG A 1 97 ? 5.224 2.289 -3.578 1.00 90.19 97 ARG A C 1
ATOM 770 O O . ARG A 1 97 ? 5.962 1.628 -2.849 1.00 90.19 97 ARG A O 1
ATOM 777 N N . ALA A 1 98 ? 5.072 2.046 -4.869 1.00 89.50 98 ALA A N 1
ATOM 778 C CA . ALA A 1 98 ? 5.772 0.992 -5.582 1.00 89.50 98 ALA A CA 1
ATOM 779 C C . ALA A 1 98 ? 6.150 1.454 -6.990 1.00 89.50 98 ALA A C 1
ATOM 781 O O . ALA A 1 98 ? 5.607 2.435 -7.497 1.00 89.50 98 ALA A O 1
ATOM 782 N N . PHE A 1 99 ? 7.054 0.724 -7.629 1.00 90.44 99 PHE A N 1
ATOM 783 C CA . PHE A 1 99 ? 7.3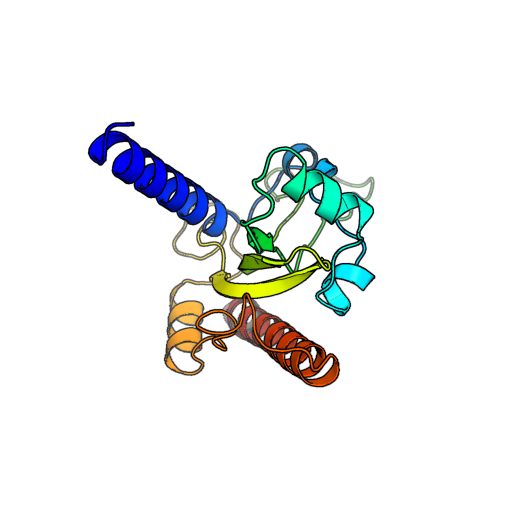47 0.858 -9.049 1.00 90.44 99 PHE A CA 1
ATOM 784 C C . PHE A 1 99 ? 6.757 -0.320 -9.820 1.00 90.44 99 PHE A C 1
ATOM 786 O O . PHE A 1 99 ? 6.836 -1.458 -9.364 1.00 90.44 99 PHE A O 1
ATOM 793 N N . VAL A 1 100 ? 6.163 -0.038 -10.977 1.00 91.75 100 VAL A N 1
ATOM 794 C CA . VAL A 1 100 ? 5.738 -1.030 -11.968 1.00 91.75 100 VAL A CA 1
ATOM 795 C C . VAL A 1 100 ? 6.724 -0.988 -13.119 1.00 91.75 100 VAL A C 1
ATOM 797 O O . VAL A 1 100 ? 6.918 0.074 -13.711 1.00 91.75 100 VAL A O 1
ATOM 800 N N . THR A 1 101 ? 7.326 -2.120 -13.454 1.00 91.75 101 THR A N 1
ATOM 801 C CA . THR A 1 101 ? 8.180 -2.277 -14.639 1.00 91.75 101 THR A CA 1
ATOM 802 C C . THR A 1 101 ? 7.359 -2.631 -15.883 1.00 91.75 101 THR A C 1
ATOM 804 O O . THR A 1 101 ? 6.192 -3.019 -15.796 1.00 91.75 101 THR A O 1
ATOM 807 N N . ARG A 1 102 ? 7.957 -2.501 -17.075 1.00 90.06 102 ARG A N 1
ATOM 808 C CA . ARG A 1 102 ? 7.280 -2.762 -18.366 1.00 90.06 102 ARG A CA 1
ATOM 809 C C . ARG A 1 102 ? 6.769 -4.199 -18.557 1.00 90.06 102 ARG A C 1
ATOM 811 O O . ARG A 1 102 ? 5.860 -4.413 -19.354 1.00 90.06 102 ARG A O 1
ATOM 818 N N . ASP A 1 103 ? 7.329 -5.163 -17.835 1.00 90.56 103 ASP A N 1
ATOM 819 C CA . ASP A 1 103 ? 6.914 -6.575 -17.790 1.00 90.56 103 ASP A CA 1
ATOM 820 C C . ASP A 1 103 ? 5.860 -6.873 -16.698 1.00 90.56 103 ASP A C 1
ATOM 822 O O . ASP A 1 103 ? 5.445 -8.027 -16.512 1.00 90.56 103 ASP A O 1
ATOM 826 N N . GLY A 1 104 ? 5.439 -5.830 -15.972 1.00 91.94 104 GLY A N 1
ATOM 827 C CA . GLY A 1 104 ? 4.338 -5.823 -15.016 1.00 91.94 104 GLY A CA 1
ATOM 828 C C . GLY A 1 104 ? 4.707 -6.096 -13.564 1.00 91.94 104 GLY A C 1
ATOM 829 O O . GLY A 1 104 ? 3.801 -6.111 -12.731 1.00 91.94 104 GLY A O 1
ATOM 830 N N . ARG A 1 105 ? 5.982 -6.315 -13.226 1.00 92.12 105 ARG A N 1
ATOM 831 C CA . ARG A 1 105 ? 6.401 -6.595 -11.844 1.00 92.12 105 ARG A CA 1
ATOM 832 C C . ARG A 1 105 ? 6.277 -5.356 -10.953 1.00 92.12 105 ARG A C 1
ATOM 834 O O . ARG A 1 105 ? 6.580 -4.237 -11.364 1.00 92.12 105 ARG A O 1
ATOM 841 N N . LEU A 1 106 ? 5.817 -5.577 -9.723 1.00 91.00 106 LEU A N 1
ATOM 842 C CA . LEU A 1 106 ? 5.681 -4.568 -8.676 1.00 91.00 106 LEU A CA 1
ATOM 843 C C . LEU A 1 106 ? 6.867 -4.616 -7.710 1.00 91.00 106 LEU A C 1
ATOM 845 O O . LEU A 1 106 ? 7.205 -5.680 -7.191 1.00 91.00 106 LEU A O 1
ATOM 849 N N . TYR A 1 107 ? 7.424 -3.442 -7.416 1.00 89.44 107 TYR A N 1
ATOM 850 C CA . TYR A 1 107 ? 8.540 -3.242 -6.489 1.00 89.44 107 TYR A CA 1
ATOM 851 C C . TYR A 1 107 ? 8.161 -2.208 -5.416 1.00 89.44 107 TYR A C 1
ATOM 853 O O . TYR A 1 107 ? 8.215 -1.004 -5.680 1.00 89.44 107 TYR A O 1
ATOM 861 N N . PRO A 1 108 ? 7.729 -2.645 -4.219 1.00 88.88 108 PRO A N 1
ATOM 862 C CA . PRO A 1 108 ? 7.446 -1.779 -3.074 1.00 88.88 108 PRO A CA 1
ATOM 863 C C . PRO A 1 108 ? 8.642 -0.905 -2.685 1.00 88.88 108 PRO A C 1
ATOM 865 O O . PRO A 1 108 ? 9.762 -1.391 -2.581 1.00 88.88 108 PRO A O 1
ATOM 868 N N . SER A 1 109 ? 8.415 0.378 -2.420 1.00 84.44 109 SER A N 1
ATOM 869 C CA . SER A 1 109 ? 9.464 1.313 -1.991 1.00 84.44 109 SER A CA 1
ATOM 870 C C . SER A 1 109 ? 9.187 1.952 -0.637 1.00 84.44 109 SER A C 1
ATOM 872 O O . SER A 1 109 ? 10.100 2.113 0.163 1.00 84.44 109 SER A O 1
ATOM 874 N N . CYS A 1 110 ? 7.933 2.296 -0.350 1.00 84.06 110 CYS A N 1
ATOM 875 C CA . CYS A 1 110 ? 7.545 2.905 0.918 1.00 84.06 110 CYS A CA 1
ATOM 876 C C . CYS A 1 110 ? 6.151 2.422 1.294 1.00 84.06 110 CYS A C 1
ATOM 878 O O . CYS A 1 110 ? 5.208 2.637 0.537 1.00 84.06 110 CYS A O 1
ATOM 880 N N . THR A 1 111 ? 6.027 1.756 2.439 1.00 87.12 111 THR A N 1
ATOM 881 C CA . THR A 1 111 ? 4.754 1.238 2.950 1.00 87.12 111 THR A CA 1
ATOM 882 C C . THR A 1 111 ? 4.360 2.004 4.194 1.00 87.12 111 THR A C 1
ATOM 884 O O . THR A 1 111 ? 5.172 2.152 5.103 1.00 87.12 111 THR A O 1
ATOM 887 N N . VAL A 1 112 ? 3.116 2.466 4.229 1.00 86.62 112 VAL A N 1
ATOM 888 C CA . VAL A 1 112 ? 2.537 3.195 5.353 1.00 86.62 112 VAL A CA 1
ATOM 889 C C . VAL A 1 112 ? 1.172 2.617 5.712 1.00 86.62 112 VAL A C 1
ATOM 891 O O . VAL A 1 112 ? 0.501 2.000 4.877 1.00 86.62 112 VAL A O 1
ATOM 894 N N . ILE A 1 113 ? 0.746 2.858 6.950 1.00 89.31 113 ILE A N 1
ATOM 895 C CA . ILE A 1 113 ? -0.670 2.813 7.306 1.00 89.31 113 ILE A CA 1
ATOM 896 C C . ILE A 1 113 ? -1.251 4.211 7.110 1.00 89.31 113 ILE A C 1
ATOM 898 O O . ILE A 1 113 ? -0.630 5.210 7.482 1.00 89.31 113 ILE A O 1
ATOM 902 N N . ALA A 1 114 ? -2.430 4.276 6.503 1.00 90.88 114 ALA A N 1
ATOM 903 C CA . ALA A 1 114 ? -3.152 5.518 6.316 1.00 90.88 114 ALA A CA 1
ATOM 904 C C . ALA A 1 114 ? -3.467 6.165 7.673 1.00 90.88 114 ALA A C 1
ATOM 906 O O . ALA A 1 114 ? -4.012 5.527 8.572 1.00 90.88 114 ALA A O 1
ATOM 907 N N . ARG A 1 115 ? -3.090 7.435 7.838 1.00 88.62 115 ARG A N 1
ATOM 908 C CA . ARG A 1 115 ? -3.212 8.140 9.123 1.00 88.62 115 ARG A CA 1
ATOM 909 C C . ARG A 1 115 ? -4.630 8.626 9.399 1.00 88.62 115 ARG A C 1
ATOM 911 O O . ARG A 1 115 ? -4.987 8.777 10.557 1.00 88.62 115 ARG A O 1
ATOM 918 N N . ASP A 1 116 ? -5.448 8.817 8.364 1.00 90.25 116 ASP A N 1
ATOM 919 C CA . ASP A 1 116 ? -6.857 9.232 8.480 1.00 90.25 116 ASP A CA 1
ATOM 920 C C . ASP A 1 116 ? -7.770 8.188 9.154 1.00 90.25 116 ASP A C 1
ATOM 922 O O . ASP A 1 116 ? -8.958 8.441 9.342 1.00 90.25 116 ASP A O 1
ATOM 926 N N . ILE A 1 117 ? -7.222 7.024 9.512 1.00 90.88 117 ILE A N 1
ATOM 927 C CA . ILE A 1 117 ? -7.904 5.936 10.221 1.00 90.88 117 ILE A CA 1
ATOM 928 C C . ILE A 1 117 ? -7.166 5.507 11.499 1.00 90.88 117 ILE A C 1
ATOM 930 O O . ILE A 1 117 ? -7.451 4.432 12.033 1.00 90.88 117 ILE A O 1
ATOM 934 N N . LEU A 1 118 ? -6.218 6.314 11.985 1.00 90.38 118 LEU A N 1
ATOM 935 C CA . LEU A 1 118 ? -5.473 6.060 13.217 1.00 90.38 118 LEU A CA 1
ATOM 936 C C . LEU A 1 118 ? -5.672 7.192 14.216 1.00 90.38 118 LEU A C 1
ATOM 938 O O . LEU A 1 118 ? -5.518 8.358 13.871 1.00 90.38 118 LEU A O 1
ATOM 942 N N . GLU A 1 119 ? -5.972 6.844 15.464 1.00 90.44 119 GLU A N 1
ATOM 943 C CA . GLU A 1 119 ? -6.055 7.820 16.548 1.00 90.44 119 GLU A CA 1
ATOM 944 C C . GLU A 1 119 ? -4.684 8.460 16.833 1.00 90.44 119 GLU A C 1
ATOM 946 O O . GLU A 1 119 ? -3.657 7.785 16.691 1.00 90.44 119 GLU A O 1
ATOM 951 N N . PRO A 1 120 ? -4.655 9.738 17.258 1.00 89.88 120 PRO A N 1
ATOM 952 C CA . PRO A 1 120 ? -5.808 10.596 17.564 1.00 89.88 120 PRO A CA 1
ATOM 953 C C . PRO A 1 120 ? -6.510 11.159 16.314 1.00 89.88 120 PRO A C 1
ATOM 955 O O . PRO A 1 120 ? -5.866 11.659 15.396 1.00 89.88 120 PRO A O 1
ATOM 958 N N . LEU A 1 121 ? -7.849 11.131 16.319 1.00 85.75 121 LEU A N 1
ATOM 959 C CA . LEU A 1 121 ? -8.722 11.740 15.303 1.00 85.75 121 LEU A CA 1
ATOM 960 C C . LEU A 1 121 ? -9.788 12.619 15.975 1.00 85.75 121 LEU A C 1
ATOM 962 O O . LEU A 1 121 ? -9.996 12.548 17.188 1.00 85.75 121 LEU A O 1
ATOM 966 N N . GLU A 1 122 ? -10.508 13.423 15.187 1.00 85.50 122 GLU A N 1
ATOM 967 C CA . GLU A 1 122 ? -11.673 14.164 15.683 1.00 85.50 122 GLU A CA 1
ATOM 968 C C . GLU A 1 122 ? -12.717 13.209 16.283 1.00 85.50 122 GLU A C 1
ATOM 970 O O . GLU A 1 122 ? -12.966 12.121 15.752 1.00 85.50 122 GLU A O 1
ATOM 975 N N . ARG A 1 123 ? -13.358 13.612 17.388 1.00 80.44 123 ARG A N 1
ATOM 976 C CA . ARG A 1 123 ? -14.353 12.782 18.084 1.00 80.44 123 ARG A CA 1
ATOM 977 C C . ARG A 1 123 ? -15.466 12.354 17.118 1.00 80.44 123 ARG A C 1
ATOM 979 O O . ARG A 1 123 ? -16.101 13.190 16.488 1.00 80.44 123 ARG A O 1
ATOM 986 N N . GLY A 1 124 ? -15.736 11.048 17.063 1.00 79.62 124 GLY A N 1
ATOM 987 C CA . GLY A 1 124 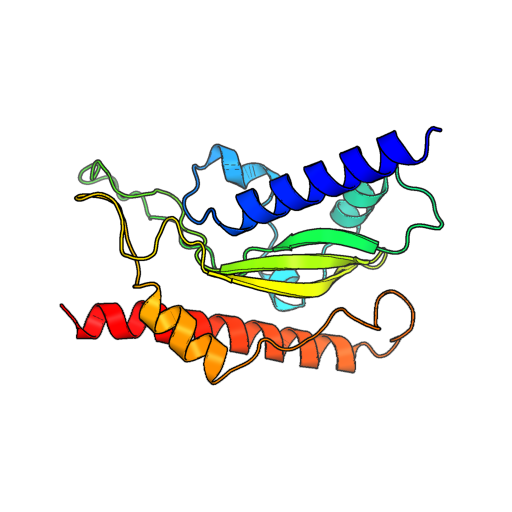? -16.732 10.462 16.157 1.00 79.62 124 GLY A CA 1
ATOM 988 C C . GLY A 1 124 ? -16.176 10.037 14.793 1.00 79.62 124 GLY A C 1
ATOM 989 O O . GLY A 1 124 ? -16.918 9.459 14.000 1.00 79.62 124 GLY A O 1
ATOM 990 N N . SER A 1 125 ? -14.885 10.266 14.530 1.00 85.75 125 SER A N 1
ATOM 991 C CA . SER A 1 125 ? -14.197 9.730 13.352 1.00 85.75 125 SER A CA 1
ATOM 992 C C . SER A 1 125 ? -14.040 8.214 13.429 1.00 85.75 125 SER A C 1
ATOM 994 O O . SER A 1 125 ? -13.961 7.619 14.504 1.00 85.75 125 SER A O 1
ATOM 996 N N . PHE A 1 126 ? -13.966 7.582 12.262 1.00 86.25 126 PHE A N 1
ATOM 997 C CA . PHE A 1 126 ? -13.687 6.158 12.163 1.00 86.25 126 PHE A CA 1
ATOM 998 C C . PHE A 1 126 ? -12.184 5.892 12.318 1.00 86.25 126 PHE A C 1
ATOM 1000 O O . PHE A 1 126 ? -11.392 6.400 11.530 1.00 86.25 126 PHE A O 1
ATOM 1007 N N . ALA A 1 127 ? -11.814 5.046 13.280 1.00 89.06 127 ALA A N 1
ATOM 1008 C CA . ALA A 1 127 ? -10.443 4.590 13.493 1.00 89.06 127 ALA A CA 1
ATOM 1009 C C . ALA A 1 127 ? -10.371 3.060 13.575 1.00 89.06 127 ALA A C 1
ATOM 1011 O O . ALA A 1 127 ? -11.316 2.405 14.023 1.00 89.06 127 ALA A O 1
ATOM 1012 N N . ILE A 1 128 ? -9.232 2.504 13.161 1.00 88.88 128 ILE A N 1
ATOM 1013 C CA . ILE A 1 128 ? -8.922 1.066 13.228 1.00 88.88 128 ILE A CA 1
ATOM 1014 C C . ILE A 1 128 ? -7.752 0.745 14.164 1.00 88.88 128 ILE A C 1
ATOM 1016 O O . ILE A 1 128 ? -7.435 -0.424 14.361 1.00 88.88 128 ILE A O 1
ATOM 1020 N N . GLY A 1 129 ? -7.085 1.768 14.692 1.00 90.00 129 GLY A N 1
ATOM 1021 C CA . GLY A 1 129 ? -5.897 1.639 15.522 1.00 90.00 129 GLY A CA 1
ATOM 1022 C C . GLY A 1 129 ? -5.402 3.000 15.987 1.00 90.00 129 GLY A C 1
ATOM 1023 O O . GLY A 1 129 ? -6.095 4.004 15.823 1.00 90.00 129 GLY A O 1
ATOM 1024 N N . VAL A 1 130 ? -4.197 3.024 16.548 1.00 89.75 130 VAL A N 1
ATOM 1025 C CA . VAL A 1 130 ? -3.560 4.235 17.083 1.00 89.75 130 VAL A CA 1
ATOM 1026 C C . VAL A 1 130 ? -2.168 4.413 16.474 1.00 89.75 130 VAL A C 1
ATOM 1028 O O . VAL A 1 130 ? -1.505 3.425 16.139 1.00 89.75 130 VAL A O 1
ATOM 1031 N N . VAL A 1 131 ? -1.715 5.658 16.317 1.00 89.31 131 VAL A N 1
ATOM 1032 C CA . VAL A 1 131 ? -0.399 5.967 15.727 1.00 89.31 131 VAL A CA 1
ATOM 1033 C C . VAL A 1 131 ? 0.748 5.388 16.564 1.00 89.31 131 VAL A C 1
ATOM 1035 O O . VAL A 1 131 ? 1.740 4.933 16.002 1.00 89.31 131 VAL A O 1
ATOM 1038 N N . GLU A 1 132 ? 0.604 5.284 17.885 1.00 89.44 132 GLU A N 1
ATOM 1039 C CA . GLU A 1 132 ? 1.656 4.751 18.757 1.00 89.44 132 GLU A CA 1
ATOM 1040 C C . GLU A 1 132 ? 1.950 3.263 18.507 1.00 89.44 132 GLU A C 1
ATOM 1042 O O . GLU A 1 132 ? 3.095 2.824 18.649 1.00 89.44 132 GLU A O 1
ATOM 1047 N N . ASP A 1 133 ? 0.936 2.467 18.144 1.00 89.56 133 ASP A N 1
ATOM 1048 C CA . ASP A 1 133 ? 1.133 1.052 17.806 1.00 89.56 133 ASP A CA 1
ATOM 1049 C C . ASP A 1 133 ? 1.838 0.913 16.446 1.00 89.56 133 ASP A C 1
ATOM 1051 O O . ASP A 1 133 ? 2.715 0.058 16.295 1.00 89.56 133 ASP A O 1
ATOM 1055 N N . LEU A 1 134 ? 1.532 1.802 15.492 1.00 87.19 134 LEU A N 1
ATOM 1056 C CA . LEU A 1 134 ? 2.246 1.893 14.216 1.00 87.19 134 LEU A CA 1
ATOM 1057 C C . LEU A 1 134 ? 3.725 2.234 14.433 1.00 87.19 134 LEU A C 1
ATOM 1059 O O . LEU A 1 134 ? 4.599 1.506 13.959 1.00 87.19 134 LEU A O 1
ATOM 1063 N N . ASP A 1 135 ? 4.010 3.311 15.165 1.00 86.56 135 ASP A N 1
ATOM 1064 C CA . ASP A 1 135 ? 5.376 3.790 15.395 1.00 86.56 135 ASP A CA 1
ATOM 1065 C C . ASP A 1 135 ? 6.226 2.729 16.106 1.00 86.56 135 ASP A C 1
ATOM 1067 O O . ASP A 1 135 ? 7.380 2.479 15.737 1.00 86.56 135 ASP A O 1
ATOM 1071 N N . ARG A 1 136 ? 5.637 2.023 17.079 1.00 89.38 136 ARG A N 1
ATOM 1072 C CA . ARG A 1 136 ? 6.289 0.903 17.765 1.00 89.38 136 ARG A CA 1
ATOM 1073 C C . ARG A 1 136 ? 6.627 -0.240 16.813 1.00 89.38 136 ARG A C 1
ATOM 1075 O O . ARG A 1 136 ? 7.744 -0.758 16.867 1.00 89.38 136 ARG A O 1
ATOM 1082 N N . PHE A 1 137 ? 5.689 -0.641 15.953 1.00 88.94 137 PHE A N 1
ATOM 1083 C CA . PHE A 1 137 ? 5.938 -1.706 14.985 1.00 88.94 137 PHE A CA 1
ATOM 1084 C C . PHE A 1 137 ? 7.067 -1.333 14.031 1.00 88.94 137 PHE A C 1
ATOM 1086 O O . PHE A 1 137 ? 7.989 -2.127 13.857 1.00 88.94 137 PHE A O 1
ATOM 1093 N N . LEU A 1 138 ? 7.009 -0.132 13.447 1.00 84.69 138 LEU A N 1
ATOM 1094 C CA . LEU A 1 138 ? 7.995 0.347 12.477 1.00 84.69 138 LEU A CA 1
ATOM 1095 C 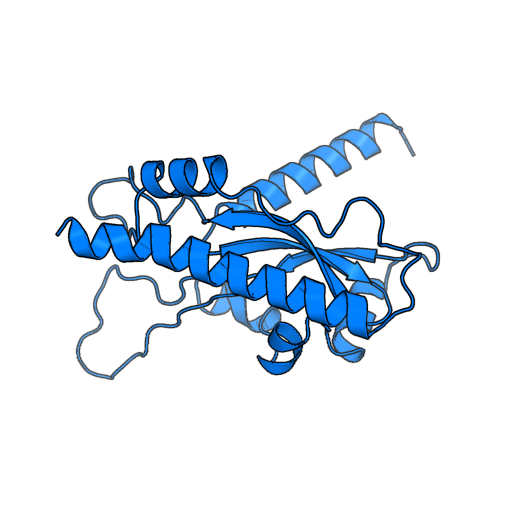C . LEU A 1 138 ? 9.395 0.464 13.088 1.00 84.69 138 LEU A C 1
ATOM 1097 O O . LEU A 1 138 ? 10.373 0.148 12.416 1.00 84.69 138 LEU A O 1
ATOM 1101 N N . THR A 1 139 ? 9.488 0.845 14.366 1.00 85.38 139 THR A N 1
ATOM 1102 C CA . THR A 1 139 ? 10.759 0.896 15.106 1.00 85.38 139 THR A CA 1
ATOM 1103 C C . THR A 1 139 ? 11.397 -0.490 15.240 1.00 85.38 139 THR A C 1
ATOM 1105 O O . THR A 1 139 ? 12.606 -0.632 15.084 1.00 85.38 139 THR A O 1
ATOM 1108 N N . ALA A 1 140 ? 10.596 -1.525 15.513 1.00 88.06 140 ALA A N 1
ATOM 1109 C CA . ALA A 1 140 ? 11.086 -2.893 15.694 1.00 88.06 140 ALA A CA 1
ATOM 1110 C C . ALA A 1 140 ? 11.204 -3.692 14.380 1.00 88.06 140 ALA A C 1
ATOM 1112 O O . ALA A 1 140 ? 11.933 -4.678 14.314 1.00 88.06 140 ALA A O 1
ATOM 1113 N N . ASN A 1 141 ? 10.463 -3.298 13.342 1.00 85.44 141 ASN A N 1
ATOM 1114 C CA . ASN A 1 141 ? 10.321 -4.019 12.079 1.00 85.44 141 ASN A CA 1
ATOM 1115 C C . ASN A 1 141 ? 10.455 -3.035 10.907 1.00 85.44 141 ASN A C 1
ATOM 1117 O O . ASN A 1 141 ? 9.434 -2.624 10.331 1.00 85.44 141 ASN A O 1
ATOM 1121 N N . PRO A 1 142 ? 11.687 -2.658 10.519 1.00 77.56 142 PRO A N 1
ATOM 1122 C CA . PRO A 1 142 ? 11.881 -1.800 9.361 1.00 77.56 142 PRO A CA 1
ATOM 1123 C C . PRO A 1 142 ? 11.261 -2.460 8.117 1.00 77.56 142 PRO A C 1
ATOM 1125 O O . PRO A 1 142 ? 11.352 -3.684 7.954 1.00 77.56 142 PRO A O 1
ATOM 1128 N N . PRO A 1 143 ? 10.592 -1.686 7.246 1.00 72.69 143 PRO A N 1
ATOM 1129 C CA . PRO A 1 143 ? 9.978 -2.236 6.050 1.00 72.69 143 PRO A CA 1
ATOM 1130 C C . PRO A 1 143 ? 11.042 -2.872 5.148 1.00 72.69 143 PRO A C 1
ATOM 1132 O O . PRO A 1 143 ? 12.138 -2.322 5.012 1.00 72.69 143 PRO A O 1
ATOM 1135 N N . PRO A 1 144 ? 10.738 -4.011 4.502 1.00 70.50 144 PRO A N 1
ATOM 1136 C CA . PRO A 1 144 ? 11.666 -4.622 3.565 1.00 70.50 144 PRO A CA 1
ATOM 1137 C C . PRO A 1 144 ? 11.928 -3.649 2.408 1.00 70.50 144 PRO A C 1
ATOM 1139 O O . PRO A 1 144 ? 11.006 -3.271 1.683 1.00 70.50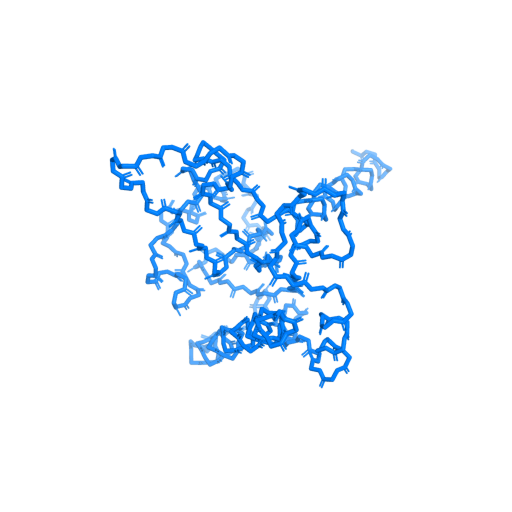 144 PRO A O 1
ATOM 1142 N N . ALA A 1 145 ? 13.182 -3.231 2.233 1.00 61.34 145 ALA A N 1
ATOM 1143 C CA . ALA A 1 145 ? 13.586 -2.414 1.097 1.00 61.34 145 ALA A CA 1
ATOM 1144 C C . ALA A 1 145 ? 13.589 -3.285 -0.169 1.00 61.34 145 ALA A C 1
ATOM 1146 O O . ALA A 1 145 ? 14.383 -4.217 -0.289 1.00 61.34 145 ALA A O 1
ATOM 1147 N N . LEU A 1 146 ? 12.669 -3.011 -1.097 1.00 63.81 146 LEU A N 1
ATOM 1148 C CA . LEU A 1 146 ? 12.549 -3.725 -2.376 1.00 63.81 146 LEU A CA 1
ATOM 1149 C C . LEU A 1 146 ? 12.936 -2.868 -3.592 1.00 63.81 146 LEU A C 1
ATOM 1151 O O . LEU A 1 146 ? 12.963 -3.395 -4.698 1.00 63.81 146 LEU A O 1
ATOM 1155 N N . ALA A 1 147 ? 13.193 -1.565 -3.429 1.00 56.44 147 ALA A N 1
ATOM 1156 C CA . ALA A 1 147 ? 13.189 -0.629 -4.559 1.00 56.44 147 ALA A CA 1
ATOM 1157 C C . ALA A 1 147 ? 14.485 0.146 -4.829 1.00 56.44 147 ALA A C 1
ATOM 1159 O O . ALA A 1 147 ? 14.505 0.882 -5.809 1.00 56.44 147 ALA A O 1
ATOM 1160 N N . ALA A 1 148 ? 15.537 0.035 -4.014 1.00 50.38 148 ALA A N 1
ATOM 1161 C CA . ALA A 1 148 ? 16.712 0.883 -4.238 1.00 50.38 148 ALA A CA 1
ATOM 1162 C C . ALA A 1 148 ? 17.500 0.488 -5.508 1.00 50.38 148 ALA A C 1
ATOM 1164 O O . ALA A 1 148 ? 17.953 1.377 -6.223 1.00 50.38 148 ALA A O 1
ATOM 1165 N N . ASP A 1 149 ? 17.548 -0.808 -5.862 1.00 47.38 149 ASP A N 1
ATOM 1166 C CA . ASP A 1 149 ? 18.582 -1.306 -6.792 1.00 47.38 149 ASP A CA 1
ATOM 1167 C C . ASP A 1 149 ? 18.040 -2.146 -7.977 1.00 47.38 149 ASP A C 1
ATOM 1169 O O . ASP A 1 149 ? 18.803 -2.768 -8.704 1.00 47.38 149 ASP A O 1
ATOM 1173 N N . LEU A 1 150 ? 16.715 -2.234 -8.176 1.00 54.31 150 LEU A N 1
ATOM 1174 C CA . LEU A 1 150 ? 16.111 -3.372 -8.908 1.00 54.31 150 LEU A CA 1
ATOM 1175 C C . LEU A 1 150 ? 15.289 -3.029 -10.151 1.00 54.31 150 LEU A C 1
ATOM 1177 O O . LEU A 1 150 ? 14.834 -3.933 -10.854 1.00 54.31 150 LEU A O 1
ATOM 1181 N N . ALA A 1 151 ? 15.103 -1.747 -10.463 1.00 53.25 151 ALA A N 1
ATOM 1182 C CA . ALA A 1 151 ? 14.440 -1.330 -11.696 1.00 53.25 151 ALA A CA 1
ATOM 1183 C C . ALA A 1 151 ? 15.390 -1.471 -12.903 1.00 53.25 151 ALA A C 1
ATOM 1185 O O . ALA A 1 151 ? 15.677 -0.489 -13.580 1.00 53.25 151 ALA A O 1
ATOM 1186 N N . GLY A 1 152 ? 15.897 -2.682 -13.160 1.00 52.22 152 GLY A N 1
ATOM 1187 C CA . GLY A 1 152 ? 16.738 -2.946 -14.328 1.00 52.22 152 GLY A CA 1
ATOM 1188 C C . GLY A 1 152 ? 17.497 -4.273 -14.367 1.00 52.22 152 GLY A C 1
ATOM 1189 O O . GLY A 1 152 ? 17.768 -4.729 -15.470 1.00 52.22 152 GLY A O 1
ATOM 1190 N N . GLU A 1 153 ? 17.819 -4.907 -13.231 1.00 53.28 153 GLU A N 1
ATOM 1191 C CA . GLU A 1 153 ? 18.923 -5.897 -13.219 1.00 53.28 153 GLU A CA 1
ATOM 1192 C C . GLU A 1 153 ? 18.613 -7.293 -12.660 1.00 53.28 153 GLU A C 1
ATOM 1194 O O . GLU A 1 153 ? 19.479 -8.162 -12.712 1.00 53.28 153 GLU A O 1
ATOM 1199 N N . VAL A 1 154 ? 17.404 -7.577 -12.161 1.00 56.28 154 VAL A N 1
ATOM 1200 C CA . VAL A 1 154 ? 17.107 -8.926 -11.635 1.00 56.28 154 VAL A CA 1
ATOM 1201 C C . VAL A 1 154 ? 16.184 -9.701 -12.561 1.00 56.28 154 VAL A C 1
ATOM 1203 O O . VAL A 1 154 ? 14.965 -9.525 -12.565 1.00 56.28 154 VAL A O 1
ATOM 1206 N N . GLU A 1 155 ? 16.803 -10.581 -13.350 1.00 55.50 155 GLU A N 1
ATOM 1207 C CA . GLU A 1 155 ? 16.135 -11.510 -14.266 1.00 55.50 155 GLU A CA 1
ATOM 1208 C C . GLU A 1 155 ? 15.472 -12.694 -13.549 1.00 55.50 155 GLU A C 1
ATOM 1210 O O . GLU A 1 155 ? 14.544 -13.283 -14.105 1.00 55.50 155 GLU A O 1
ATOM 1215 N N . ASP A 1 156 ? 15.886 -13.018 -12.317 1.00 72.44 156 ASP A N 1
ATOM 1216 C CA . ASP A 1 156 ? 15.410 -14.198 -11.590 1.00 72.44 156 ASP A CA 1
ATOM 1217 C C . ASP A 1 156 ? 13.928 -14.069 -11.160 1.00 72.44 156 ASP A C 1
ATOM 1219 O O . ASP A 1 156 ? 13.586 -13.264 -10.281 1.00 72.44 156 ASP A O 1
ATOM 1223 N N . PRO A 1 157 ? 13.010 -14.873 -11.740 1.00 72.19 157 PRO A N 1
ATOM 1224 C CA . PRO A 1 157 ? 11.598 -14.845 -11.372 1.00 72.19 157 PRO A CA 1
ATOM 1225 C C . PRO A 1 157 ? 11.328 -15.323 -9.939 1.00 72.19 157 PRO A C 1
ATOM 1227 O O . PRO A 1 157 ? 10.346 -14.884 -9.336 1.00 72.19 157 PRO A O 1
ATOM 1230 N N . SER A 1 158 ? 12.168 -16.214 -9.403 1.00 82.06 158 SER A N 1
ATOM 1231 C CA . SER A 1 158 ? 12.018 -16.765 -8.052 1.00 82.06 158 SER A CA 1
ATOM 1232 C C . SER A 1 158 ? 12.360 -15.721 -6.991 1.00 82.06 158 SER A C 1
ATOM 1234 O O . SER A 1 158 ? 11.577 -15.508 -6.062 1.00 82.06 158 SER A O 1
ATOM 1236 N N . TRP A 1 159 ? 13.427 -14.954 -7.226 1.00 83.56 159 TRP A N 1
ATOM 1237 C CA . TRP A 1 159 ? 13.832 -13.827 -6.392 1.00 83.56 159 TRP A CA 1
ATOM 1238 C C . TRP A 1 159 ? 12.695 -12.811 -6.197 1.00 83.56 159 TRP A C 1
ATOM 1240 O O . TRP A 1 159 ? 12.389 -12.409 -5.070 1.00 83.56 159 TRP A O 1
ATOM 1250 N N . HIS A 1 160 ? 12.015 -12.417 -7.285 1.00 86.81 160 HIS A N 1
ATOM 1251 C CA . HIS A 1 160 ? 10.894 -11.467 -7.201 1.00 86.81 160 HIS A CA 1
ATOM 1252 C C . HIS A 1 160 ? 9.726 -12.046 -6.396 1.00 86.81 160 HIS A C 1
ATOM 1254 O O . HIS A 1 160 ? 9.187 -11.362 -5.524 1.00 86.81 160 HIS A O 1
ATOM 1260 N N . ALA A 1 161 ? 9.370 -13.310 -6.638 1.00 87.94 161 ALA A N 1
ATOM 1261 C CA . ALA A 1 161 ? 8.259 -13.968 -5.959 1.00 87.94 161 ALA A CA 1
ATOM 1262 C C . ALA A 1 161 ? 8.484 -14.087 -4.440 1.00 87.94 161 ALA A C 1
ATOM 1264 O O . ALA A 1 161 ? 7.581 -13.785 -3.656 1.00 87.94 161 ALA A O 1
ATOM 1265 N N . GLU A 1 162 ? 9.686 -14.475 -4.006 1.00 88.12 162 GLU A N 1
ATOM 12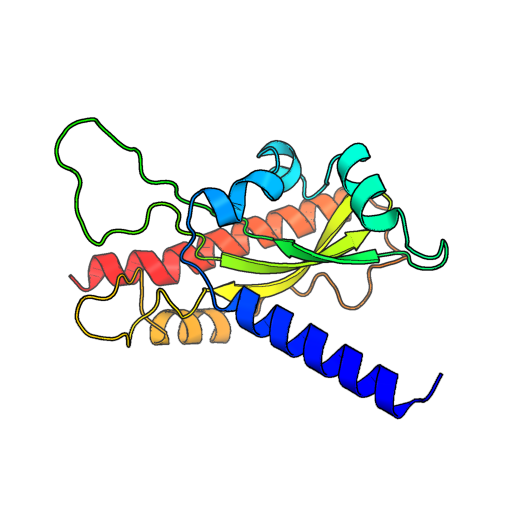66 C CA . GLU A 1 162 ? 10.050 -14.574 -2.585 1.00 88.12 162 GLU A CA 1
ATOM 1267 C C . GLU A 1 162 ? 9.974 -13.221 -1.876 1.00 88.12 162 GLU A C 1
ATOM 1269 O O . GLU A 1 162 ? 9.405 -13.088 -0.784 1.00 88.12 162 GLU A O 1
ATOM 1274 N N . ARG A 1 163 ? 10.511 -12.182 -2.516 1.00 87.19 163 ARG A N 1
ATOM 1275 C CA . ARG A 1 163 ? 10.515 -10.824 -1.970 1.00 87.19 163 ARG A CA 1
ATOM 1276 C C . ARG A 1 163 ? 9.114 -10.228 -1.933 1.00 87.19 163 ARG A C 1
ATOM 1278 O O . ARG A 1 163 ? 8.749 -9.592 -0.942 1.00 87.19 163 ARG A O 1
ATOM 1285 N N . TRP A 1 164 ? 8.304 -10.486 -2.956 1.00 90.44 164 TRP A N 1
ATOM 1286 C CA . TRP A 1 164 ? 6.898 -10.101 -2.968 1.00 90.44 164 TRP A CA 1
ATOM 1287 C C . TRP A 1 164 ? 6.109 -10.794 -1.851 1.00 90.44 164 TRP A C 1
ATOM 1289 O O . TRP A 1 164 ? 5.359 -10.138 -1.128 1.00 90.44 164 TRP A O 1
ATOM 1299 N N . ASN A 1 165 ? 6.314 -12.097 -1.646 1.00 91.12 165 ASN A N 1
ATOM 1300 C CA . ASN A 1 165 ? 5.704 -12.830 -0.536 1.00 91.12 165 ASN A CA 1
ATOM 1301 C C . ASN A 1 165 ? 6.119 -12.259 0.824 1.00 91.12 165 ASN A C 1
ATOM 1303 O O . ASN A 1 165 ? 5.256 -12.004 1.661 1.00 91.12 165 ASN A O 1
ATOM 1307 N N . SER A 1 166 ? 7.407 -11.962 1.008 1.00 90.12 166 SER A N 1
ATOM 1308 C CA . SER A 1 166 ? 7.918 -11.331 2.231 1.00 90.12 166 SER A CA 1
ATOM 1309 C C . SER A 1 166 ? 7.260 -9.972 2.497 1.00 90.12 166 SER A C 1
ATOM 1311 O O . SER A 1 166 ? 6.879 -9.673 3.629 1.00 90.12 166 SER A O 1
ATOM 1313 N N . TYR A 1 167 ? 7.070 -9.162 1.451 1.00 91.38 167 TYR A N 1
ATOM 1314 C CA . TYR A 1 167 ? 6.333 -7.900 1.533 1.00 91.38 167 TYR A CA 1
ATOM 1315 C C . TYR A 1 167 ? 4.866 -8.108 1.934 1.00 91.38 167 TYR A C 1
ATOM 1317 O O . TYR A 1 167 ? 4.371 -7.412 2.820 1.00 91.38 167 TYR A O 1
ATOM 1325 N N . ARG A 1 168 ? 4.168 -9.087 1.346 1.00 92.25 168 ARG A N 1
ATOM 1326 C CA . ARG A 1 168 ? 2.775 -9.381 1.718 1.00 92.25 168 ARG A CA 1
ATOM 1327 C C . ARG A 1 168 ? 2.655 -9.794 3.183 1.00 92.25 168 ARG A C 1
ATOM 1329 O O . ARG A 1 168 ? 1.821 -9.235 3.894 1.00 92.25 168 ARG A O 1
ATOM 1336 N N . SER A 1 169 ? 3.525 -10.689 3.647 1.00 92.44 169 SER A N 1
ATOM 1337 C CA . SER A 1 169 ? 3.573 -11.102 5.054 1.00 92.44 169 SER A CA 1
ATOM 1338 C C . SER A 1 169 ? 3.942 -9.946 5.987 1.00 92.44 169 SER A C 1
ATOM 1340 O O . SER A 1 169 ? 3.444 -9.871 7.107 1.00 92.44 169 SER A O 1
ATOM 1342 N N . TYR A 1 170 ? 4.788 -9.011 5.544 1.00 91.88 170 TYR A N 1
ATOM 1343 C CA . TYR A 1 170 ? 5.055 -7.779 6.286 1.00 91.88 170 TYR A CA 1
ATOM 1344 C C . TYR A 1 170 ? 3.791 -6.923 6.439 1.00 91.88 170 TYR A C 1
ATOM 1346 O O . TYR A 1 170 ? 3.478 -6.506 7.551 1.00 91.88 170 TYR A O 1
ATOM 1354 N N . CYS A 1 171 ? 3.036 -6.699 5.357 1.00 92.00 171 CYS A N 1
ATOM 1355 C CA . CYS A 1 171 ? 1.785 -5.936 5.407 1.00 92.00 171 CYS A CA 1
ATOM 1356 C C . CYS A 1 171 ? 0.731 -6.575 6.319 1.00 92.00 171 CYS A C 1
ATOM 1358 O O . CYS A 1 171 ? -0.028 -5.851 6.956 1.00 92.00 171 CYS A O 1
ATOM 1360 N N . GLU A 1 172 ? 0.674 -7.906 6.376 1.00 91.69 172 GLU A N 1
ATOM 1361 C CA . GLU A 1 172 ? -0.215 -8.637 7.285 1.00 91.69 172 GLU A CA 1
ATOM 1362 C C . GLU A 1 172 ? 0.175 -8.414 8.744 1.00 91.69 172 GLU A C 1
ATOM 1364 O O . GLU A 1 172 ? -0.639 -7.911 9.511 1.00 91.69 172 GLU A O 1
ATOM 1369 N N . ARG A 1 173 ? 1.443 -8.651 9.102 1.00 92.31 173 ARG A N 1
ATOM 1370 C CA . ARG A 1 173 ? 1.934 -8.415 10.471 1.00 92.31 173 ARG A CA 1
ATOM 1371 C C . ARG A 1 173 ? 1.763 -6.966 10.920 1.00 92.31 173 ARG A C 1
ATOM 1373 O O . ARG A 1 173 ? 1.405 -6.725 12.068 1.00 92.31 173 ARG A O 1
ATOM 1380 N N . LEU A 1 174 ? 2.018 -6.014 10.021 1.00 90.81 174 LEU A N 1
ATOM 1381 C CA . LEU A 1 174 ? 1.822 -4.589 10.280 1.00 90.81 174 LEU A CA 1
ATOM 1382 C C . LEU A 1 174 ? 0.357 -4.287 10.618 1.00 90.81 174 LEU A C 1
ATOM 1384 O O . LEU A 1 174 ? 0.078 -3.588 11.589 1.00 90.81 174 LEU A O 1
ATOM 1388 N N . LEU A 1 175 ? -0.577 -4.811 9.820 1.00 90.94 175 LEU A N 1
ATOM 1389 C CA . LEU A 1 175 ? -2.001 -4.586 10.038 1.00 90.94 175 LEU A CA 1
ATOM 1390 C C . LEU A 1 175 ? -2.485 -5.256 11.329 1.00 90.94 175 LEU A C 1
ATOM 1392 O O . LEU A 1 175 ? -3.219 -4.630 12.089 1.00 90.94 175 LEU A O 1
ATOM 1396 N N . ASP A 1 176 ? -2.048 -6.485 11.594 1.00 91.00 176 ASP A N 1
ATOM 1397 C CA . ASP A 1 176 ? -2.430 -7.239 12.790 1.00 91.00 176 ASP A CA 1
ATOM 1398 C C . ASP A 1 176 ? -1.930 -6.577 14.077 1.00 91.00 176 ASP A C 1
ATOM 1400 O O . ASP A 1 176 ? -2.656 -6.535 15.068 1.00 91.00 176 ASP A O 1
ATOM 1404 N N . GLU A 1 177 ? -0.721 -6.014 14.075 1.00 90.38 177 GLU A N 1
ATOM 1405 C CA . GLU A 1 177 ? -0.197 -5.286 15.234 1.00 90.38 177 GLU A CA 1
ATOM 1406 C C . GLU A 1 177 ? -1.014 -4.014 15.512 1.00 90.38 177 GLU A C 1
ATOM 1408 O O . GLU A 1 177 ? -1.390 -3.759 16.658 1.00 90.38 177 GLU A O 1
ATOM 1413 N N . VAL A 1 178 ? -1.324 -3.238 14.467 1.00 86.12 178 VAL A N 1
ATOM 1414 C CA . VAL A 1 178 ? -2.039 -1.958 14.596 1.00 86.12 178 VAL A CA 1
ATOM 1415 C C . VAL A 1 178 ? -3.519 -2.165 14.940 1.00 86.12 178 VAL A C 1
ATOM 1417 O O . VAL A 1 178 ? -4.052 -1.481 15.812 1.00 86.12 178 VAL A O 1
ATOM 1420 N N . VAL A 1 179 ? -4.188 -3.125 14.296 1.00 84.25 179 VAL A N 1
ATOM 1421 C CA . VAL A 1 179 ? -5.623 -3.395 14.499 1.00 84.25 179 VAL A CA 1
ATOM 1422 C C . VAL A 1 179 ? -5.863 -4.310 15.698 1.00 84.25 179 VAL A C 1
ATOM 1424 O O . VAL A 1 179 ? -6.747 -4.061 16.520 1.00 84.25 179 VAL A O 1
ATOM 1427 N N . GLY A 1 180 ? -5.071 -5.374 15.839 1.00 73.62 180 GLY A N 1
ATOM 1428 C CA . GLY A 1 180 ? -5.258 -6.396 16.869 1.00 73.62 180 GLY A CA 1
ATOM 1429 C C . GLY A 1 180 ? -5.035 -5.879 18.288 1.00 73.62 180 GLY A C 1
ATOM 1430 O O . GLY A 1 180 ? -5.644 -6.386 19.232 1.00 73.62 180 GLY A O 1
ATOM 1431 N N . ARG A 1 181 ? -4.214 -4.838 18.469 1.00 66.12 181 ARG A N 1
ATOM 1432 C CA . ARG A 1 181 ? -4.066 -4.169 19.769 1.00 66.12 181 ARG A CA 1
ATOM 1433 C C . ARG A 1 181 ? -5.211 -3.228 20.095 1.00 66.12 181 ARG A C 1
ATOM 1435 O O . ARG A 1 181 ? -5.576 -3.150 21.265 1.00 66.12 181 ARG A O 1
ATOM 1442 N N . MET A 1 182 ? -5.832 -2.596 19.100 1.00 58.28 182 MET A N 1
ATOM 1443 C CA . MET A 1 182 ? -7.034 -1.789 19.322 1.00 58.28 182 MET A CA 1
ATOM 1444 C C . MET A 1 182 ? -8.174 -2.641 19.889 1.00 58.28 182 MET A C 1
ATOM 1446 O O . MET A 1 182 ? -8.827 -2.241 20.849 1.00 58.28 182 MET A O 1
ATOM 1450 N N . ALA A 1 183 ? -8.361 -3.851 19.351 1.00 58.44 183 ALA A N 1
ATOM 1451 C CA . ALA A 1 183 ? -9.371 -4.790 19.838 1.00 58.44 183 ALA A CA 1
ATOM 1452 C C . ALA A 1 183 ? -9.143 -5.230 21.297 1.00 58.44 183 ALA A C 1
ATOM 1454 O O . ALA A 1 183 ? -10.105 -5.537 21.987 1.00 58.44 183 ALA A O 1
ATOM 1455 N N . LYS A 1 184 ? -7.891 -5.233 21.780 1.00 57.38 184 LYS A N 1
ATOM 1456 C CA . LYS A 1 184 ? -7.540 -5.571 23.174 1.00 57.38 184 LYS A CA 1
ATOM 1457 C C . LYS A 1 184 ? -7.662 -4.395 24.152 1.00 57.38 184 LYS A C 1
ATOM 1459 O O . LYS A 1 184 ? -7.558 -4.612 25.353 1.00 57.38 184 LYS A O 1
ATOM 1464 N N . ARG A 1 185 ? -7.801 -3.160 23.655 1.00 53.97 185 ARG A N 1
ATOM 1465 C CA . ARG A 1 185 ? -7.905 -1.932 24.468 1.00 53.97 185 ARG A CA 1
ATOM 1466 C C . ARG A 1 185 ? -9.356 -1.488 24.717 1.00 53.97 185 ARG A C 1
ATOM 1468 O O . ARG A 1 185 ? -9.552 -0.516 25.441 1.00 53.97 185 ARG A O 1
ATOM 1475 N N . ARG A 1 186 ? -10.336 -2.150 24.095 1.00 49.53 186 ARG A N 1
ATOM 1476 C CA . ARG A 1 186 ? -11.778 -1.938 24.307 1.00 49.53 186 ARG A CA 1
ATOM 1477 C C . ARG A 1 186 ? -12.320 -2.936 25.316 1.00 49.53 186 ARG A C 1
ATOM 1479 O O . ARG A 1 186 ? -13.244 -2.535 26.051 1.00 49.53 186 ARG A O 1
#

Secondary structure (DSSP, 8-state):
--HHHHHHHHHHHHHHHHHHHT--EE-GGGTGGG---HHHHHHTB--HHHHHHHHTTS-TT--EEEEEE----EE----SS---TT--SEE--EEEEEEEETT-BEEEEEEEE-GGGEES--TT---SEEHHHHHHHHHHSPPP--SSS-TTT---HHHHHHHHHHHHHHHHHHHHHHHHHHHH--

Foldseek 3Di:
DDPVVVVVVVVVVVVVVVVVQQDFFDDPVRPVVPDDPLVCLLQQFGDLVVLCVVCVPPDPPPFKDKDKDQNDKDADDDDVPDDPPLDGRMGRQKIFIWIAGNRGHTFTADIDGRNQQAPPDPPSGHHQFHVVLLVVCCVVPPQDHRPDPPSPDDPDSVVSRVVSVVNSVSVVVSSCSGRVVVVVVD

Sequence (186 aa):
MNSQSLKYAEYWRNSLADSALGKGLFRRQDTERLRRPLEELTRGRLAQSFVNGLFEDKPKSLHSVQVIVRPKVAVRAVEHAAQVYGLPKIIAPVATRAFVTRDGRLYPSCTVIARDILEPLERGSFAIGVVEDLDRFLTANPPPALAADLAGEVEDPSWHAERWNSYRSYCERLLDEVVGRMAKRR

pLDDT: mean 81.23, std 13.03, range [44.34, 94.69]

Radius of gyration: 18.13 Å; chains: 1; bounding box: 50×42×49 Å